Protein AF-A0A971Q967-F1 (afdb_monomer_lite)

Radius of gyration: 27.65 Å; chains: 1; bounding box: 67×64×79 Å

pLDDT: mean 73.22, std 21.78, range [31.09, 97.5]

Sequence (222 aa):
MRVLLVIVVILSVVNLLGLAVVAGRMARLGPPGPIGPEGLVDPMPPSAGGAEVDGQGRPGGRHGEWPGPEHWREVRRVVEKYFPELQESMQGPGAGRRMGPHLRRHWRAISELVEADRTDPELAGRLADSYRKERELDRLRWDYDHATGDDRQAVRQEMRKLLEEQFELRQWIRQRKLEELARQIDQFRRELAERAERREDLIARELDRRLEAPGQEQLPEW

Structure (mmCIF, N/CA/C/O backbone):
data_AF-A0A971Q967-F1
#
_entry.id   AF-A0A971Q967-F1
#
loop_
_atom_site.group_PDB
_atom_site.id
_atom_site.type_symbol
_atom_site.label_atom_id
_atom_site.label_alt_id
_atom_site.label_comp_id
_atom_site.label_asym_id
_atom_site.label_entity_id
_atom_site.label_seq_id
_atom_site.pdbx_PDB_ins_code
_atom_site.Cartn_x
_atom_site.Cartn_y
_atom_site.Cartn_z
_atom_site.occupancy
_atom_site.B_iso_or_equiv
_atom_site.auth_seq_id
_atom_site.auth_comp_id
_atom_site.auth_asym_id
_atom_site.auth_atom_id
_atom_site.pdbx_PDB_model_num
ATOM 1 N N . MET A 1 1 ? -41.388 32.185 10.886 1.00 53.88 1 MET A N 1
ATOM 2 C CA . MET A 1 1 ? -40.122 32.683 10.289 1.00 53.88 1 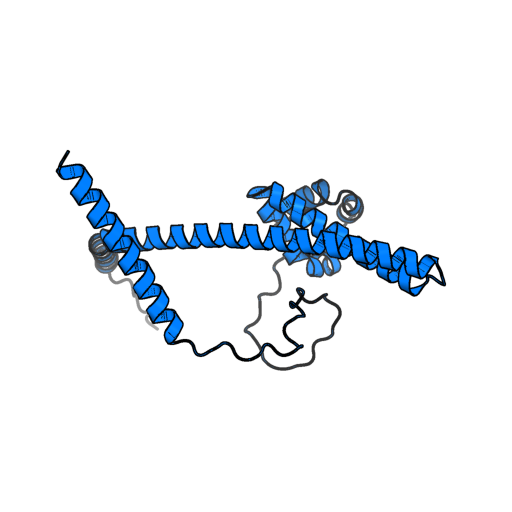MET A CA 1
ATOM 3 C C . MET A 1 1 ? -39.048 33.123 11.291 1.00 53.88 1 MET A C 1
ATOM 5 O O . MET A 1 1 ? -37.883 33.001 10.954 1.00 53.88 1 MET A O 1
ATOM 9 N N . ARG A 1 2 ? -39.367 33.582 12.514 1.00 55.12 2 ARG A N 1
ATOM 10 C CA . ARG A 1 2 ? -38.341 34.067 13.469 1.00 55.12 2 ARG A CA 1
ATOM 11 C C . ARG A 1 2 ? -37.431 32.979 14.073 1.00 55.12 2 ARG A C 1
ATOM 13 O O . ARG A 1 2 ? -36.294 33.272 14.403 1.00 55.12 2 ARG A O 1
ATOM 20 N N . VAL A 1 3 ? -37.890 31.727 14.155 1.00 57.00 3 VAL A N 1
ATOM 21 C CA . VAL A 1 3 ? -37.126 30.611 14.760 1.00 57.00 3 VAL A CA 1
ATOM 22 C C . VAL A 1 3 ? -35.985 30.115 13.858 1.00 57.00 3 VAL A C 1
ATOM 24 O O . VAL A 1 3 ? -34.896 29.826 14.339 1.00 57.00 3 VAL A O 1
ATOM 27 N N . LEU A 1 4 ? -36.195 30.095 12.538 1.00 57.44 4 LEU A N 1
ATOM 28 C CA . LEU A 1 4 ? -35.180 29.668 11.565 1.00 57.44 4 LEU A CA 1
ATOM 29 C C . LEU A 1 4 ? -33.972 30.615 11.524 1.00 57.44 4 LEU A C 1
ATOM 31 O O . LEU A 1 4 ? -32.842 30.170 11.359 1.00 57.44 4 LEU A O 1
ATOM 35 N N . LEU A 1 5 ? -34.202 31.911 11.744 1.00 61.12 5 LEU A N 1
ATOM 36 C CA . LEU A 1 5 ? -33.144 32.920 11.723 1.00 61.12 5 LEU A CA 1
ATOM 37 C C . LEU A 1 5 ? -32.220 32.808 12.948 1.00 61.12 5 LEU A C 1
ATOM 39 O O . LEU A 1 5 ? -31.016 33.004 12.830 1.00 61.12 5 LEU A O 1
ATOM 43 N N . VAL A 1 6 ? -32.759 32.400 14.102 1.00 64.50 6 VAL A N 1
ATOM 44 C CA . VAL A 1 6 ? -31.972 32.170 15.326 1.00 64.50 6 VAL A CA 1
ATOM 45 C C . VAL A 1 6 ? -31.061 30.946 15.181 1.00 64.50 6 VAL A C 1
ATOM 47 O O . VAL A 1 6 ? -29.900 31.002 15.576 1.00 64.50 6 VAL A O 1
ATOM 50 N N . ILE A 1 7 ? -31.534 29.870 14.545 1.00 60.91 7 ILE A N 1
ATOM 51 C CA . ILE A 1 7 ? -30.735 28.649 14.340 1.00 60.91 7 ILE A CA 1
ATOM 52 C C . ILE A 1 7 ? -29.557 28.905 13.387 1.00 60.91 7 ILE A C 1
ATOM 54 O O . ILE A 1 7 ? -28.439 28.473 13.661 1.00 60.91 7 ILE A O 1
ATOM 58 N N . VAL A 1 8 ? -29.772 29.665 12.307 1.00 67.12 8 VAL A N 1
ATOM 59 C CA . VAL A 1 8 ? -28.704 30.018 11.353 1.00 67.12 8 VAL A CA 1
ATOM 60 C C . VAL A 1 8 ? -27.637 30.907 12.003 1.00 67.12 8 VAL A C 1
ATOM 62 O O . VAL A 1 8 ? -26.443 30.709 11.766 1.00 67.12 8 VAL A O 1
ATOM 65 N N . VAL A 1 9 ? -28.036 31.840 12.873 1.00 67.75 9 VAL A N 1
ATOM 66 C CA . VAL A 1 9 ? -27.091 32.696 13.608 1.00 67.75 9 VAL A CA 1
ATOM 67 C C . VAL A 1 9 ? -26.270 31.876 14.610 1.00 67.75 9 VAL A C 1
ATOM 69 O O . VAL A 1 9 ? -25.052 32.029 14.655 1.00 67.75 9 VAL A O 1
ATOM 72 N N . ILE A 1 10 ? -26.891 30.950 15.349 1.00 61.28 10 ILE A N 1
ATOM 73 C CA . ILE A 1 10 ? -26.176 30.087 16.305 1.00 61.28 10 ILE A CA 1
ATOM 74 C C . ILE A 1 10 ? -25.166 29.185 15.580 1.00 61.28 10 ILE A C 1
ATOM 76 O O . ILE A 1 10 ? -24.008 29.115 15.990 1.00 61.28 10 ILE A O 1
ATOM 80 N N . LEU A 1 11 ? -25.556 28.556 14.466 1.00 53.75 11 LEU A N 1
ATOM 81 C CA . LEU A 1 11 ? -24.652 27.706 13.679 1.00 53.75 11 LEU A CA 1
ATOM 82 C C . LEU A 1 11 ? -23.470 28.492 13.088 1.00 53.75 11 LEU A C 1
ATOM 84 O O . LEU A 1 11 ? -22.351 27.984 13.049 1.00 53.75 11 LEU A O 1
ATOM 88 N N . SER A 1 12 ? -23.686 29.749 12.694 1.00 51.66 12 SER A N 1
ATOM 89 C CA . SER A 1 12 ? -22.623 30.614 12.163 1.00 51.66 12 SER A CA 1
ATOM 90 C C . SER A 1 12 ? -21.611 31.022 13.241 1.00 51.66 12 SER A C 1
ATOM 92 O O . SER A 1 12 ? -20.407 31.041 12.987 1.00 51.66 12 SER A O 1
ATOM 94 N N . VAL A 1 13 ? -22.074 31.289 14.468 1.00 58.06 13 VAL A N 1
ATOM 95 C CA . VAL A 1 13 ? -21.204 31.648 15.603 1.00 58.06 13 VAL A CA 1
ATOM 96 C C . VAL A 1 13 ? -20.374 30.451 16.076 1.00 58.06 13 VAL A C 1
ATOM 98 O O . VAL A 1 13 ? -19.189 30.608 16.371 1.00 58.06 13 VAL A O 1
ATOM 101 N N . VAL A 1 14 ? -20.945 29.241 16.079 1.00 56.56 14 VAL A N 1
ATOM 102 C CA . VAL A 1 14 ? -20.208 28.011 16.428 1.00 56.56 14 VAL A CA 1
ATOM 103 C C . VAL A 1 14 ? -19.103 27.715 15.407 1.00 56.56 14 VAL A C 1
ATOM 105 O O . VAL A 1 14 ? -17.995 27.340 15.793 1.00 56.56 14 VAL A O 1
ATOM 108 N N . ASN A 1 15 ? -19.354 27.957 14.117 1.00 48.28 15 ASN A N 1
ATOM 109 C CA . ASN A 1 15 ? -18.359 27.727 13.065 1.00 48.28 15 ASN A CA 1
ATOM 110 C C . ASN A 1 15 ? -17.192 28.740 13.130 1.00 48.28 15 ASN A C 1
ATOM 112 O O . ASN A 1 15 ? -16.030 28.380 12.940 1.00 48.28 15 ASN A O 1
ATOM 116 N N . LEU A 1 16 ? -17.479 29.997 13.494 1.00 53.12 16 LEU A N 1
ATOM 117 C CA . LEU A 1 16 ? -16.458 31.034 13.700 1.00 53.12 16 LEU A CA 1
ATOM 118 C C . LEU A 1 16 ? -15.593 30.786 14.948 1.00 53.12 16 LEU A C 1
ATOM 120 O O . LEU A 1 16 ? -14.382 31.009 14.908 1.00 53.12 16 LEU A O 1
ATOM 124 N N . LEU A 1 17 ? -16.175 30.271 16.035 1.00 51.41 17 LEU A N 1
ATOM 125 C CA . LEU A 1 17 ? -15.420 29.910 17.241 1.00 51.41 17 LEU A CA 1
ATOM 126 C C . LEU A 1 17 ? -14.517 28.683 17.021 1.00 51.41 17 LEU A C 1
ATOM 128 O O . LEU A 1 17 ? -13.404 28.648 17.547 1.00 51.41 17 LEU A O 1
ATOM 132 N N . GLY A 1 18 ? -14.936 27.720 16.192 1.00 44.94 18 GLY A N 1
ATOM 133 C CA . GLY A 1 18 ? -14.110 26.566 15.815 1.00 44.94 18 GLY A CA 1
ATOM 134 C C . GLY A 1 18 ? -12.832 26.953 15.057 1.00 44.94 18 GLY A C 1
ATOM 135 O O . GLY A 1 18 ? -11.751 26.448 15.362 1.00 44.94 18 GLY A O 1
ATOM 136 N N . LEU A 1 19 ? -12.926 27.912 14.130 1.00 50.03 19 LEU A N 1
ATOM 137 C CA . LEU A 1 19 ? -11.776 28.422 13.370 1.00 50.03 19 LEU A CA 1
ATOM 138 C C . LEU A 1 19 ? -10.783 29.209 14.243 1.00 50.03 19 LEU A C 1
ATOM 140 O O . LEU A 1 19 ? -9.570 29.077 14.065 1.00 50.03 19 LEU A O 1
ATOM 144 N N . ALA A 1 20 ? -11.268 29.966 15.231 1.00 49.97 20 ALA A N 1
ATOM 145 C CA . ALA A 1 20 ? -10.410 30.728 16.142 1.00 49.97 20 ALA A CA 1
ATOM 146 C C . ALA A 1 20 ? -9.561 29.826 17.064 1.00 49.97 20 ALA A C 1
ATOM 148 O O . ALA A 1 20 ? -8.397 30.131 17.334 1.00 49.97 20 ALA A O 1
ATOM 149 N N . VAL A 1 21 ? -10.099 28.680 17.498 1.00 52.16 21 VAL A N 1
ATOM 150 C CA . VAL A 1 21 ? -9.366 27.712 18.338 1.00 52.16 21 VAL A CA 1
ATOM 151 C C . VAL A 1 21 ? -8.271 26.986 17.544 1.00 52.16 21 VAL A C 1
ATOM 153 O O . VAL A 1 21 ? -7.189 26.730 18.078 1.00 52.16 21 VAL A O 1
ATOM 156 N N . VAL A 1 22 ? -8.500 26.706 16.257 1.00 51.66 22 VAL A N 1
ATOM 157 C CA . VAL A 1 22 ? -7.491 26.095 15.372 1.00 51.66 22 VAL A CA 1
ATOM 158 C C . VAL A 1 22 ? -6.372 27.090 15.034 1.00 51.66 22 VAL A C 1
ATOM 160 O O . VAL A 1 22 ? -5.195 26.733 15.110 1.00 51.66 22 VAL A O 1
ATOM 163 N N . ALA A 1 23 ? -6.707 28.357 14.768 1.00 52.25 23 ALA A N 1
ATOM 164 C CA . ALA A 1 23 ? -5.718 29.408 14.512 1.00 52.25 23 ALA A CA 1
ATOM 165 C C . ALA A 1 23 ? -4.840 29.714 15.744 1.00 52.25 23 ALA A C 1
ATOM 167 O O . ALA A 1 23 ? -3.623 29.861 15.621 1.00 52.25 23 ALA A O 1
ATOM 168 N N . GLY A 1 24 ? -5.418 29.718 16.952 1.00 45.06 24 GLY A N 1
ATOM 169 C CA . GLY A 1 24 ? -4.668 29.924 18.198 1.00 45.06 24 GLY A CA 1
ATOM 170 C C . GLY A 1 24 ? -3.685 28.794 18.536 1.00 45.06 24 GLY A C 1
ATOM 171 O O . GLY A 1 24 ? -2.673 29.031 19.197 1.00 45.06 24 GLY A O 1
ATOM 172 N N . ARG A 1 25 ? -3.942 27.566 18.060 1.00 49.16 25 ARG A N 1
ATOM 173 C CA . ARG A 1 25 ? -3.054 26.410 18.270 1.00 49.16 25 ARG A CA 1
ATOM 174 C C . ARG A 1 25 ? -1.892 26.373 17.270 1.00 49.16 25 ARG A C 1
ATOM 176 O O . ARG A 1 25 ? -0.809 25.929 17.639 1.00 49.16 25 ARG A O 1
ATOM 183 N N . MET A 1 26 ? -2.088 26.904 16.060 1.00 44.84 26 MET A N 1
ATOM 184 C CA . MET A 1 26 ? -1.037 27.053 15.042 1.00 44.84 26 MET A CA 1
ATOM 185 C C . MET A 1 26 ? -0.018 28.150 15.394 1.00 44.84 26 MET A C 1
ATOM 187 O O . MET A 1 26 ? 1.159 27.995 15.101 1.00 44.84 26 MET A O 1
ATOM 191 N N . ALA A 1 27 ? -0.422 29.211 16.102 1.00 50.84 27 ALA A N 1
ATOM 192 C CA . ALA A 1 27 ? 0.482 30.301 16.498 1.00 50.84 27 ALA A CA 1
ATOM 193 C C . ALA A 1 27 ? 1.512 29.928 17.593 1.00 50.84 27 ALA A C 1
ATOM 195 O O . ALA A 1 27 ? 2.407 30.716 17.887 1.00 50.84 27 ALA A O 1
ATOM 196 N N . ARG A 1 28 ? 1.398 28.741 18.214 1.00 51.16 28 ARG A N 1
ATOM 197 C CA . ARG A 1 28 ? 2.375 28.218 19.196 1.00 51.16 28 ARG A CA 1
ATOM 198 C C . ARG A 1 28 ? 3.419 27.282 18.591 1.00 51.16 28 ARG A C 1
ATOM 200 O O . ARG A 1 28 ? 4.338 26.870 19.294 1.00 51.16 28 ARG A O 1
ATOM 207 N N . LEU A 1 29 ? 3.282 26.944 17.315 1.00 47.94 29 LEU A N 1
ATOM 208 C CA . LEU A 1 29 ? 4.298 26.230 16.562 1.00 47.94 29 LEU A CA 1
ATOM 209 C C . LEU A 1 29 ? 5.066 27.305 15.797 1.00 47.94 29 LEU A C 1
ATOM 211 O O . LEU A 1 29 ? 4.500 27.980 14.942 1.00 47.94 29 LEU A O 1
ATOM 215 N N . GLY A 1 30 ? 6.322 27.543 16.182 1.00 47.25 30 GLY A N 1
ATOM 216 C CA . GLY A 1 30 ? 7.188 28.493 15.483 1.00 47.25 30 GLY A CA 1
ATOM 217 C C . GLY A 1 30 ? 7.251 28.201 13.976 1.00 47.25 30 GLY A C 1
ATOM 218 O O . GLY A 1 30 ? 6.882 27.102 13.550 1.00 47.25 30 GLY A O 1
ATOM 219 N N . PRO A 1 31 ? 7.698 29.168 13.155 1.00 50.41 31 PRO A N 1
ATOM 220 C CA . PRO A 1 31 ? 7.772 28.977 11.713 1.00 50.41 31 PRO A CA 1
ATOM 221 C C . PRO A 1 31 ? 8.562 27.698 11.397 1.00 50.41 31 PRO A C 1
ATOM 223 O O . PRO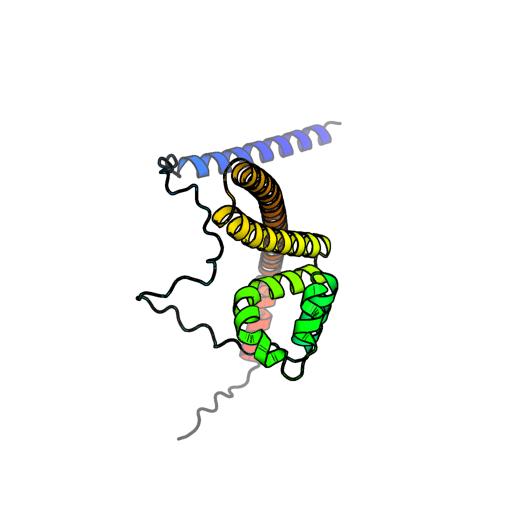 A 1 31 ? 9.599 27.464 12.029 1.00 50.41 31 PRO A O 1
ATOM 226 N N . PRO A 1 32 ? 8.087 26.856 10.460 1.00 50.75 32 PRO A N 1
ATOM 227 C CA . PRO A 1 32 ? 8.833 25.678 10.051 1.00 50.75 32 PRO A CA 1
ATOM 228 C C . PRO A 1 32 ? 10.208 26.135 9.563 1.00 50.75 32 PRO A C 1
ATOM 230 O O . PRO A 1 32 ? 10.314 27.021 8.712 1.00 50.75 32 PRO A O 1
ATOM 233 N N . GLY A 1 33 ? 11.258 25.572 10.163 1.00 40.97 33 GLY A N 1
ATOM 234 C CA . GLY A 1 33 ? 12.628 25.838 9.746 1.00 40.97 33 GLY A CA 1
ATOM 235 C C . GLY A 1 33 ? 12.815 25.515 8.259 1.00 40.97 33 GLY A C 1
ATOM 236 O O . GLY A 1 33 ? 12.057 24.713 7.705 1.00 40.97 33 GLY A O 1
ATOM 237 N N . PRO A 1 34 ? 13.802 26.136 7.594 1.00 41.56 34 PRO A N 1
ATOM 238 C CA . PRO A 1 34 ? 14.063 25.877 6.187 1.00 41.56 34 PRO A CA 1
ATOM 239 C C . PRO A 1 34 ? 14.308 24.379 5.974 1.00 41.56 34 PRO A C 1
ATOM 241 O O . PRO A 1 34 ? 15.195 23.787 6.590 1.00 41.56 34 PRO A O 1
ATOM 244 N N . ILE A 1 35 ? 13.495 23.772 5.110 1.00 43.12 35 ILE A N 1
ATOM 245 C CA . ILE A 1 35 ? 13.668 22.393 4.661 1.00 43.12 35 ILE A CA 1
ATOM 246 C C . ILE A 1 35 ? 14.968 22.371 3.855 1.00 43.12 35 ILE A C 1
ATOM 248 O O . ILE A 1 35 ? 15.037 22.932 2.761 1.00 43.12 35 ILE A O 1
ATOM 252 N N . GLY A 1 36 ? 16.022 21.791 4.429 1.00 36.69 36 GLY A N 1
ATOM 253 C CA . GLY A 1 36 ? 17.283 21.582 3.726 1.00 36.69 36 GLY A CA 1
ATOM 254 C C . GLY A 1 36 ? 17.094 20.678 2.497 1.00 36.69 36 GLY A C 1
ATOM 255 O O . GLY A 1 36 ? 16.114 19.931 2.423 1.00 36.69 36 GLY A O 1
ATOM 256 N N . PRO A 1 37 ? 18.036 20.690 1.538 1.00 40.00 37 PRO A N 1
ATOM 257 C CA . PRO A 1 37 ? 17.958 19.891 0.307 1.00 40.00 37 PRO A CA 1
ATOM 258 C C . PRO A 1 37 ? 17.925 18.365 0.538 1.00 40.00 37 PRO A C 1
ATOM 260 O O . PRO A 1 37 ? 17.728 17.604 -0.404 1.00 40.00 37 PRO A O 1
ATOM 263 N N . GLU A 1 38 ? 18.066 17.911 1.783 1.00 40.72 38 GLU A N 1
ATOM 264 C CA . GLU A 1 38 ? 18.001 16.507 2.200 1.00 40.72 38 GLU A CA 1
ATOM 265 C C . GLU A 1 38 ? 16.561 15.997 2.436 1.00 40.72 38 GLU A C 1
ATOM 267 O O . GLU A 1 38 ? 16.355 14.801 2.615 1.00 40.72 38 GLU A O 1
ATOM 272 N N . GLY A 1 39 ? 15.543 16.869 2.395 1.00 31.09 39 GLY A N 1
ATOM 273 C CA . GLY A 1 39 ? 14.135 16.516 2.655 1.00 31.09 39 GLY A CA 1
ATOM 274 C C . GLY A 1 39 ? 13.317 16.025 1.450 1.00 31.09 39 GLY A C 1
ATOM 275 O O . GLY A 1 39 ? 12.121 15.786 1.597 1.00 31.09 39 GLY A O 1
ATOM 276 N N . LEU A 1 40 ? 13.920 15.903 0.261 1.00 37.75 40 LEU A N 1
ATOM 277 C CA . LEU A 1 40 ? 13.226 15.541 -0.990 1.00 37.75 40 LEU A CA 1
ATOM 278 C C . LEU A 1 40 ? 13.455 14.094 -1.448 1.00 37.75 40 LEU A C 1
ATOM 280 O O . LEU A 1 40 ? 13.019 13.714 -2.534 1.00 37.75 40 LEU A O 1
ATOM 284 N N . VAL A 1 41 ? 14.119 13.279 -0.629 1.00 37.34 41 VAL A N 1
ATOM 285 C CA . VAL A 1 41 ? 14.204 11.833 -0.840 1.00 37.34 41 VAL A CA 1
ATOM 286 C C . VAL A 1 41 ? 13.312 11.176 0.198 1.00 37.34 41 VAL A C 1
ATOM 288 O O . VAL A 1 41 ? 13.718 10.912 1.326 1.00 37.34 41 VAL A O 1
ATOM 291 N N . ASP A 1 42 ? 12.061 10.954 -0.193 1.00 44.69 42 ASP A N 1
ATOM 292 C CA . ASP A 1 42 ? 11.147 10.072 0.523 1.00 44.69 42 ASP A CA 1
ATOM 293 C C . ASP A 1 42 ? 11.890 8.742 0.753 1.00 44.69 42 ASP A C 1
ATOM 295 O O . ASP A 1 42 ? 12.363 8.157 -0.233 1.00 44.69 42 ASP A O 1
ATOM 299 N N . PRO A 1 43 ? 12.060 8.250 1.995 1.00 37.88 43 PRO A N 1
ATOM 300 C CA . PRO A 1 43 ? 12.665 6.948 2.193 1.00 37.88 43 PRO A CA 1
ATOM 301 C C . PRO A 1 43 ? 11.755 5.925 1.515 1.00 37.88 43 PRO A C 1
ATOM 303 O O . PRO A 1 43 ? 10.671 5.597 2.006 1.00 37.88 43 PRO A O 1
ATOM 306 N N . MET A 1 44 ? 12.189 5.418 0.358 1.00 43.47 44 MET A N 1
ATOM 307 C CA . MET A 1 44 ? 11.680 4.150 -0.141 1.00 43.47 44 MET A CA 1
ATOM 308 C C . MET A 1 44 ? 11.766 3.142 1.013 1.00 43.47 44 MET A C 1
ATOM 310 O O . MET A 1 44 ? 12.731 3.192 1.787 1.00 43.47 44 MET A O 1
ATOM 314 N N . PRO A 1 45 ? 10.810 2.205 1.156 1.00 41.00 45 PRO A N 1
ATOM 315 C CA . PRO A 1 45 ? 11.113 1.010 1.930 1.00 41.00 45 PRO A CA 1
ATOM 316 C C . PRO A 1 45 ? 12.446 0.468 1.387 1.00 41.00 45 PRO A C 1
ATOM 318 O O . PRO A 1 45 ? 12.592 0.384 0.165 1.00 41.00 45 PRO A O 1
ATOM 321 N N . PRO A 1 46 ? 13.451 0.214 2.243 1.00 37.72 46 PRO A N 1
ATOM 322 C CA . PRO A 1 46 ? 14.794 -0.085 1.775 1.00 37.72 46 PRO A CA 1
ATOM 323 C C . PRO A 1 46 ? 14.733 -1.246 0.785 1.00 37.72 46 PRO A C 1
ATOM 325 O O . PRO A 1 46 ? 14.242 -2.329 1.113 1.00 37.72 46 PRO A O 1
ATOM 328 N N . SER A 1 47 ? 15.223 -1.008 -0.433 1.00 42.94 47 SER A N 1
ATOM 329 C CA . SER A 1 47 ? 15.532 -2.095 -1.352 1.00 42.94 47 SER A CA 1
ATOM 330 C C . SER A 1 47 ? 16.561 -2.967 -0.638 1.00 42.94 47 SER A C 1
ATOM 332 O O . SER A 1 47 ? 17.602 -2.475 -0.202 1.00 42.94 47 SER A O 1
ATOM 334 N N . ALA A 1 48 ? 16.213 -4.231 -0.393 1.00 43.22 48 ALA A N 1
ATOM 335 C CA . ALA A 1 48 ? 16.956 -5.146 0.472 1.00 43.22 48 ALA A CA 1
ATOM 336 C C . ALA A 1 48 ? 18.270 -5.619 -0.178 1.00 43.22 48 ALA A C 1
ATOM 338 O O . ALA A 1 48 ? 18.435 -6.791 -0.536 1.00 43.22 48 ALA A O 1
ATOM 339 N N . GLY A 1 49 ? 19.192 -4.677 -0.329 1.00 39.97 49 GLY A N 1
ATOM 340 C CA . GLY A 1 49 ? 20.523 -4.812 -0.897 1.00 39.97 49 GLY A CA 1
ATOM 341 C C . GLY A 1 49 ? 21.450 -3.756 -0.301 1.00 39.97 49 GLY A C 1
ATOM 342 O O . GLY A 1 49 ? 22.044 -2.973 -1.027 1.00 39.97 49 GLY A O 1
ATOM 343 N N . GLY A 1 50 ? 21.537 -3.710 1.026 1.00 31.27 50 GLY A N 1
ATOM 344 C CA . GLY A 1 50 ? 22.514 -2.910 1.756 1.00 31.27 50 GLY A CA 1
ATOM 345 C C . GLY A 1 50 ? 22.809 -3.612 3.070 1.00 31.27 50 GLY A C 1
ATOM 346 O O . GLY A 1 50 ? 21.902 -3.807 3.873 1.00 31.27 50 GLY A O 1
ATOM 347 N N . ALA A 1 51 ? 24.042 -4.083 3.225 1.00 38.72 51 ALA A N 1
ATOM 348 C CA . ALA A 1 51 ? 24.510 -4.772 4.415 1.00 38.72 51 ALA A CA 1
ATOM 349 C C . ALA A 1 51 ? 24.362 -3.880 5.660 1.00 38.72 51 ALA A C 1
ATOM 351 O O . ALA A 1 51 ? 24.672 -2.689 5.617 1.00 38.72 51 ALA A O 1
ATOM 352 N N . GLU A 1 52 ? 23.881 -4.478 6.749 1.00 38.56 52 GLU A N 1
ATOM 353 C CA . GLU A 1 52 ? 23.865 -3.887 8.085 1.00 38.56 52 GLU A CA 1
ATOM 354 C C . GLU A 1 52 ? 25.289 -3.533 8.529 1.00 38.56 52 GLU A C 1
ATOM 356 O O . GLU A 1 52 ? 26.195 -4.361 8.434 1.00 38.56 52 GLU A O 1
ATOM 361 N N . VAL A 1 53 ? 25.462 -2.326 9.070 1.00 40.22 53 VAL A N 1
ATOM 362 C CA . VAL A 1 53 ? 26.521 -2.030 10.036 1.00 40.22 53 VAL A CA 1
ATOM 363 C C . VAL A 1 53 ? 25.863 -1.354 11.238 1.00 40.22 53 VAL A C 1
ATOM 365 O O . VAL A 1 53 ? 25.450 -0.201 11.180 1.00 40.22 53 VAL A O 1
ATOM 368 N N . ASP A 1 54 ? 25.714 -2.179 12.270 1.00 38.66 54 ASP A N 1
ATOM 369 C CA . ASP A 1 54 ? 25.773 -1.944 13.711 1.00 38.66 54 ASP A CA 1
ATOM 370 C C . ASP A 1 54 ? 25.001 -0.792 14.375 1.00 38.66 54 ASP A C 1
ATOM 372 O O . ASP A 1 54 ? 25.242 0.394 14.171 1.00 38.66 54 ASP A O 1
ATOM 376 N N . GLY A 1 55 ? 24.221 -1.194 15.388 1.00 36.69 55 GLY A N 1
ATOM 377 C CA . GLY A 1 55 ? 24.261 -0.493 16.671 1.00 36.69 55 GLY A CA 1
ATOM 378 C C . GLY A 1 55 ? 22.984 0.209 17.116 1.00 36.69 55 GLY A C 1
ATOM 379 O O . GLY A 1 55 ? 22.994 1.421 17.282 1.00 36.69 55 GLY A O 1
ATOM 380 N N . GLN A 1 56 ? 21.919 -0.551 17.399 1.00 35.53 56 GLN A N 1
ATOM 381 C CA . GLN A 1 56 ? 21.101 -0.438 18.626 1.00 35.53 56 GLN A CA 1
ATOM 382 C C . GLN A 1 56 ? 19.886 -1.367 18.522 1.00 35.53 56 GLN A C 1
ATOM 384 O O . GLN A 1 56 ? 18.967 -1.155 17.732 1.00 35.53 56 GLN A O 1
ATOM 389 N N . GLY A 1 57 ? 19.906 -2.430 19.329 1.00 32.78 57 GLY A N 1
ATOM 390 C CA . GLY A 1 57 ? 18.883 -3.467 19.350 1.00 32.78 57 GLY A CA 1
ATOM 391 C C . GLY A 1 57 ? 17.502 -2.917 19.698 1.00 32.78 57 GLY A C 1
ATOM 392 O O . GLY A 1 57 ? 17.225 -2.574 20.845 1.00 32.78 57 GLY A O 1
ATOM 393 N N . ARG A 1 58 ? 16.605 -2.911 18.708 1.00 32.38 58 ARG A N 1
ATOM 394 C CA . ARG A 1 58 ? 15.169 -3.038 18.970 1.00 32.38 58 ARG A CA 1
ATOM 395 C C . ARG A 1 58 ? 14.884 -4.493 19.365 1.00 32.38 58 ARG A C 1
ATOM 397 O O . ARG A 1 58 ? 15.474 -5.393 18.765 1.00 32.38 58 ARG A O 1
ATOM 404 N N . PRO A 1 59 ? 14.012 -4.740 20.360 1.00 37.00 59 PRO A N 1
ATOM 405 C CA . PRO A 1 59 ? 13.714 -6.085 20.839 1.00 37.00 59 PRO A CA 1
ATOM 406 C C . PRO A 1 59 ? 13.230 -6.941 19.668 1.00 37.00 59 PRO A C 1
ATOM 408 O O . PRO A 1 59 ? 12.359 -6.522 18.903 1.00 37.00 59 PRO A O 1
ATOM 411 N N . GLY A 1 60 ? 13.875 -8.100 19.518 1.00 34.00 60 GLY A N 1
ATOM 412 C CA . GLY A 1 60 ? 13.804 -8.966 18.351 1.00 34.00 60 GLY A CA 1
ATOM 413 C C . GLY A 1 60 ? 12.382 -9.179 17.854 1.00 34.00 60 GLY A C 1
ATOM 414 O O . GLY A 1 60 ? 11.546 -9.780 18.531 1.00 34.00 60 GLY A O 1
ATOM 415 N N . GLY A 1 61 ? 12.135 -8.712 16.629 1.00 33.66 61 GLY A N 1
ATOM 416 C CA . GLY A 1 61 ? 11.020 -9.198 15.837 1.00 33.66 61 GLY A CA 1
ATOM 417 C C . GLY A 1 61 ? 11.134 -10.714 15.782 1.00 33.66 61 GLY A C 1
ATOM 418 O O . GLY A 1 61 ? 12.171 -11.238 15.373 1.00 33.66 61 GLY A O 1
ATOM 419 N N . ARG A 1 62 ? 10.094 -11.404 16.264 1.00 37.25 62 ARG A N 1
ATOM 420 C CA . ARG A 1 62 ? 9.953 -12.855 16.134 1.00 37.25 62 ARG A CA 1
ATOM 421 C C . ARG A 1 62 ? 10.430 -13.260 14.744 1.00 37.25 62 ARG A C 1
ATOM 423 O O . ARG A 1 62 ? 9.945 -12.715 13.751 1.00 37.25 62 ARG A O 1
ATOM 430 N N . HIS A 1 63 ? 11.377 -14.195 14.689 1.00 38.31 63 HIS A N 1
ATOM 431 C CA . HIS A 1 63 ? 11.691 -14.922 13.467 1.00 38.31 63 HIS A CA 1
ATOM 432 C C . HIS A 1 63 ? 10.371 -15.295 12.800 1.00 38.31 63 HIS A C 1
ATOM 434 O O . HIS A 1 63 ? 9.540 -15.936 13.439 1.00 38.31 63 HIS A O 1
ATOM 440 N N . GLY A 1 64 ? 10.159 -14.799 11.577 1.00 45.28 64 GLY A N 1
ATOM 441 C CA . GLY A 1 64 ? 8.891 -14.911 10.871 1.00 45.28 64 GLY A CA 1
ATOM 442 C C . GLY A 1 64 ? 8.423 -16.356 10.854 1.00 45.28 64 GLY A C 1
ATOM 443 O O . GLY A 1 64 ? 8.973 -17.177 10.116 1.00 45.28 64 GLY A O 1
ATOM 444 N N . GLU A 1 65 ? 7.429 -16.661 11.691 1.00 50.56 65 GLU A N 1
ATOM 445 C CA . GLU A 1 65 ? 6.663 -17.885 11.555 1.00 50.56 65 GLU A CA 1
ATOM 446 C C . GLU A 1 65 ? 6.153 -17.897 10.125 1.00 50.56 65 GLU A C 1
ATOM 448 O O . GLU A 1 65 ? 5.535 -16.939 9.649 1.00 50.56 65 GLU A O 1
ATOM 453 N N . TRP A 1 66 ? 6.509 -18.960 9.410 1.00 56.03 66 TRP A N 1
ATOM 454 C CA . TRP A 1 66 ? 5.993 -19.153 8.074 1.00 56.03 66 TRP A CA 1
ATOM 455 C C . TRP A 1 66 ? 4.466 -19.101 8.143 1.00 56.03 66 TRP A C 1
ATOM 457 O O . TRP A 1 66 ? 3.885 -19.697 9.054 1.00 56.03 66 TRP A O 1
ATOM 467 N N . PRO A 1 67 ? 3.816 -18.391 7.207 1.00 65.75 67 PRO A N 1
ATOM 468 C CA . PRO A 1 67 ? 2.365 -18.325 7.155 1.00 65.75 67 PRO A CA 1
ATOM 469 C C . PRO A 1 67 ? 1.771 -19.732 7.225 1.00 65.75 67 PRO A C 1
ATOM 471 O O . PRO A 1 67 ? 2.233 -20.647 6.537 1.00 65.75 67 PRO A O 1
ATOM 474 N N . GLY A 1 68 ? 0.731 -19.897 8.043 1.00 70.12 68 GLY A N 1
ATOM 475 C CA . GLY A 1 68 ? -0.006 -21.152 8.107 1.00 70.12 68 GLY A CA 1
ATOM 476 C C . GLY A 1 68 ? -0.545 -21.570 6.725 1.00 70.12 68 GLY A C 1
ATOM 477 O O . GLY A 1 68 ? -0.667 -20.736 5.820 1.00 70.12 68 GLY A O 1
ATOM 478 N N . PRO A 1 69 ? -0.921 -22.849 6.541 1.00 73.81 69 PRO A N 1
ATOM 479 C CA . PRO A 1 69 ? -1.333 -23.392 5.241 1.00 73.81 69 PRO A CA 1
ATOM 480 C C . PRO A 1 69 ? -2.479 -22.624 4.566 1.00 73.81 69 PRO A C 1
ATOM 482 O O . PRO A 1 69 ? -2.582 -22.595 3.342 1.00 73.81 69 PRO A O 1
ATOM 485 N N . GLU A 1 70 ? -3.356 -22.000 5.352 1.00 76.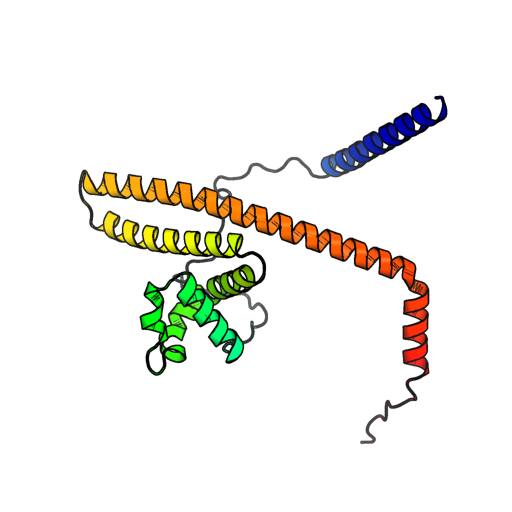38 70 GLU A N 1
ATOM 486 C CA . GLU A 1 70 ? -4.478 -21.199 4.853 1.00 76.38 70 GLU A CA 1
ATOM 487 C C . GLU A 1 70 ? -4.021 -19.874 4.247 1.00 76.38 70 GLU A C 1
ATOM 489 O O . GLU A 1 70 ? -4.383 -19.551 3.119 1.00 76.38 70 GLU A O 1
ATOM 494 N N . HIS A 1 71 ? -3.144 -19.156 4.947 1.00 77.25 71 HIS A N 1
ATOM 495 C CA . HIS A 1 71 ? -2.575 -17.909 4.449 1.00 77.25 71 HIS A CA 1
ATOM 496 C C . HIS A 1 71 ? -1.724 -18.160 3.196 1.00 77.25 71 HIS A C 1
ATOM 498 O O . HIS A 1 71 ? -1.739 -17.370 2.258 1.00 77.25 71 HIS A O 1
ATOM 504 N N . TRP A 1 72 ? -1.047 -19.311 3.118 1.00 79.06 72 TRP A N 1
ATOM 505 C CA . TRP A 1 72 ? -0.300 -19.697 1.922 1.00 79.06 72 TRP A CA 1
ATOM 506 C C . TRP A 1 72 ? -1.187 -19.978 0.698 1.00 79.06 72 TRP A C 1
ATOM 508 O O . TRP A 1 72 ? -0.824 -19.615 -0.423 1.00 79.06 72 TRP A O 1
ATOM 518 N N . ARG A 1 73 ? -2.371 -20.579 0.893 1.00 82.62 73 ARG A N 1
ATOM 519 C CA . ARG A 1 73 ? -3.367 -20.733 -0.185 1.00 82.62 73 ARG A CA 1
ATOM 520 C C . ARG A 1 73 ? -3.803 -19.378 -0.725 1.00 82.62 73 ARG A C 1
ATOM 522 O O . ARG A 1 73 ? -3.969 -19.215 -1.931 1.00 82.62 73 ARG A O 1
ATOM 529 N N . GLU A 1 74 ? -3.957 -18.407 0.160 1.00 84.69 74 GLU A N 1
ATOM 530 C CA . GLU A 1 74 ? -4.405 -17.083 -0.230 1.00 84.69 74 GLU A CA 1
ATOM 531 C C . GLU A 1 74 ? -3.331 -16.257 -0.930 1.00 84.69 74 GLU A C 1
ATOM 533 O O . GLU A 1 74 ? -3.617 -15.636 -1.952 1.00 84.69 74 GLU A O 1
ATOM 538 N N . VAL A 1 75 ? -2.086 -16.330 -0.458 1.00 84.38 75 VAL A N 1
ATOM 539 C CA . VAL A 1 75 ? -0.942 -15.778 -1.188 1.00 84.38 75 VAL A CA 1
ATOM 540 C C . VAL A 1 75 ? -0.891 -16.350 -2.599 1.00 84.38 75 VAL A C 1
ATOM 542 O O . VAL A 1 75 ? -0.776 -15.587 -3.553 1.00 84.38 75 VAL A O 1
ATOM 545 N N . ARG A 1 76 ? -1.050 -17.670 -2.762 1.00 84.06 76 ARG A N 1
ATOM 546 C CA . ARG A 1 76 ? -1.074 -18.290 -4.093 1.00 84.06 76 ARG A CA 1
ATOM 547 C C . ARG A 1 76 ? -2.200 -17.727 -4.960 1.00 84.06 76 ARG A C 1
ATOM 549 O O . ARG A 1 76 ? -1.924 -17.330 -6.083 1.00 84.06 76 ARG A O 1
ATOM 556 N N . ARG A 1 77 ? -3.426 -17.632 -4.433 1.00 89.25 77 ARG A N 1
ATOM 557 C CA . ARG A 1 77 ? -4.587 -17.058 -5.140 1.00 89.25 77 ARG A CA 1
ATOM 558 C C . ARG A 1 77 ? -4.306 -15.638 -5.640 1.00 89.25 77 ARG A C 1
ATOM 560 O O . ARG A 1 77 ? -4.621 -15.306 -6.777 1.00 89.25 77 ARG A O 1
ATOM 567 N N . VAL A 1 78 ? -3.723 -14.798 -4.789 1.00 89.06 78 VAL A N 1
ATOM 568 C CA . VAL A 1 78 ? -3.432 -13.392 -5.105 1.00 89.06 78 VAL A CA 1
ATOM 569 C C . VAL A 1 78 ? -2.290 -13.285 -6.113 1.00 89.06 78 VAL A C 1
ATOM 571 O O . VAL A 1 78 ? -2.394 -12.525 -7.072 1.00 89.06 78 VAL A O 1
ATOM 574 N N . VAL A 1 79 ? -1.232 -14.081 -5.960 1.00 85.50 79 VAL A N 1
ATOM 575 C CA . VAL A 1 79 ? -0.133 -14.106 -6.932 1.00 85.50 79 VAL A CA 1
ATOM 576 C C . VAL A 1 79 ? -0.612 -14.642 -8.284 1.00 85.50 79 VAL A C 1
ATOM 578 O O . VAL A 1 79 ? -0.291 -14.044 -9.297 1.00 85.50 79 VAL A O 1
ATOM 581 N N . GLU A 1 80 ? -1.447 -15.682 -8.328 1.00 86.94 80 GLU A N 1
ATOM 582 C CA . GLU A 1 80 ? -2.058 -16.170 -9.578 1.00 86.94 80 GLU A CA 1
ATOM 583 C C . GLU A 1 80 ? -2.920 -15.103 -10.262 1.00 86.94 80 GLU A C 1
ATOM 585 O O . GLU A 1 80 ? -2.912 -14.989 -11.485 1.00 86.94 80 GLU A O 1
ATOM 590 N N . LYS A 1 81 ? -3.638 -14.297 -9.476 1.00 91.56 81 LYS A N 1
ATOM 591 C CA . LYS A 1 81 ? -4.498 -13.229 -9.990 1.00 91.56 81 LYS A CA 1
ATOM 592 C C . LYS A 1 81 ? -3.709 -12.050 -10.566 1.00 91.56 81 LYS A C 1
ATOM 594 O O . LYS A 1 81 ? -4.082 -11.536 -11.616 1.00 91.56 81 LYS A O 1
ATOM 599 N N . TYR A 1 82 ? -2.671 -11.587 -9.870 1.00 88.75 82 TYR A N 1
ATOM 600 C CA . TYR A 1 82 ? -1.992 -10.325 -10.199 1.00 88.75 82 TYR A CA 1
ATOM 601 C C . TYR A 1 82 ? -0.621 -10.491 -10.863 1.00 88.75 82 TYR A C 1
ATOM 603 O O . TYR A 1 82 ? -0.146 -9.547 -11.495 1.00 88.75 82 TYR A O 1
ATOM 611 N N . PHE A 1 83 ? -0.003 -11.664 -10.725 1.00 86.19 83 PHE A N 1
ATOM 612 C CA . PHE A 1 83 ? 1.319 -12.003 -11.256 1.00 86.19 83 PHE A CA 1
ATOM 613 C C . PHE A 1 83 ? 1.329 -13.443 -11.804 1.00 86.19 83 PHE A C 1
ATOM 615 O O . PHE A 1 83 ? 2.051 -14.305 -11.282 1.00 86.19 83 PHE A O 1
ATOM 622 N N . PRO A 1 84 ? 0.513 -13.752 -12.829 1.00 84.50 84 PRO A N 1
ATOM 623 C CA . PRO A 1 84 ? 0.427 -15.101 -13.386 1.00 84.50 84 PRO A CA 1
ATOM 624 C C . PRO A 1 84 ? 1.785 -15.619 -13.886 1.00 84.50 84 PRO A C 1
ATOM 626 O O . PRO A 1 84 ? 2.050 -16.814 -13.819 1.00 84.50 84 PRO A O 1
ATOM 629 N N . GLU A 1 85 ? 2.701 -14.736 -14.291 1.00 79.81 85 GLU A N 1
ATOM 630 C CA . GLU A 1 85 ? 4.069 -15.095 -14.676 1.00 79.81 85 GLU A CA 1
ATOM 631 C C . GLU A 1 85 ? 4.893 -15.701 -13.527 1.00 79.81 85 GLU A C 1
ATOM 633 O O . GLU A 1 85 ? 5.872 -16.408 -13.757 1.00 79.81 85 GLU A O 1
ATOM 638 N N . LEU A 1 86 ? 4.501 -15.454 -12.273 1.00 75.88 86 LEU A N 1
ATOM 639 C CA . LEU A 1 86 ? 5.126 -16.049 -11.092 1.00 75.88 86 LEU A CA 1
ATOM 640 C C . LEU A 1 86 ? 4.496 -17.398 -10.717 1.00 75.88 86 LEU A C 1
ATOM 642 O O . LEU A 1 86 ? 5.007 -18.075 -9.820 1.00 75.88 86 LEU A O 1
ATOM 646 N N . GLN A 1 87 ? 3.428 -17.831 -11.395 1.00 73.25 87 GLN A N 1
ATOM 647 C CA . GLN A 1 87 ? 2.713 -19.065 -11.077 1.00 73.25 87 GLN A CA 1
ATOM 648 C C . GLN A 1 87 ? 3.599 -20.307 -11.226 1.00 73.25 87 GLN A C 1
ATOM 650 O O . GLN A 1 87 ? 3.636 -21.144 -10.322 1.00 73.25 87 GLN A O 1
ATOM 655 N N . GLU A 1 88 ? 4.376 -20.407 -12.306 1.00 66.00 88 GLU A N 1
ATOM 656 C CA . GLU A 1 88 ? 5.283 -21.543 -12.528 1.00 66.00 88 GLU A CA 1
ATOM 657 C C . GLU A 1 88 ? 6.337 -21.655 -11.415 1.00 66.00 88 GLU A C 1
ATOM 659 O O . GLU A 1 88 ? 6.649 -22.750 -10.940 1.00 66.00 88 GLU A O 1
ATOM 664 N N . SER A 1 89 ? 6.806 -20.513 -10.896 1.00 63.72 89 SER A N 1
ATOM 665 C CA . SER A 1 89 ? 7.745 -20.466 -9.768 1.00 63.72 89 SER A CA 1
ATOM 666 C C . SER A 1 89 ? 7.134 -20.963 -8.443 1.00 63.72 89 SER A C 1
ATOM 668 O O . SER A 1 89 ? 7.861 -21.416 -7.554 1.00 63.72 89 SER A O 1
ATOM 670 N N . MET A 1 90 ? 5.798 -20.956 -8.330 1.00 63.91 90 MET A N 1
ATOM 671 C CA . MET A 1 90 ? 5.037 -21.386 -7.149 1.00 63.91 90 MET A CA 1
ATOM 672 C C . MET A 1 90 ? 4.590 -22.857 -7.165 1.00 63.91 90 MET A C 1
ATOM 674 O O . MET A 1 90 ? 4.174 -23.368 -6.118 1.00 63.91 90 MET A O 1
ATOM 678 N N . GLN A 1 91 ? 4.641 -23.544 -8.311 1.00 62.69 91 GLN A N 1
ATOM 679 C CA . GLN A 1 91 ? 4.072 -24.893 -8.477 1.00 62.69 91 GLN A CA 1
ATOM 680 C C . GLN A 1 91 ? 5.085 -26.045 -8.311 1.00 62.69 91 GLN A C 1
ATOM 682 O O . GLN A 1 91 ? 4.686 -27.201 -8.179 1.00 62.69 91 GLN A O 1
ATOM 687 N N . GLY A 1 92 ? 6.392 -25.766 -8.253 1.00 57.47 92 GLY A N 1
ATOM 688 C CA . GLY A 1 92 ? 7.424 -26.806 -8.136 1.00 57.47 92 GLY A CA 1
ATOM 689 C C . GLY A 1 92 ? 7.477 -27.522 -6.766 1.00 57.47 92 GLY A C 1
ATOM 690 O O . GLY A 1 92 ? 7.171 -26.918 -5.733 1.00 57.47 92 GLY A O 1
ATOM 691 N N . PRO A 1 93 ? 7.958 -28.784 -6.689 1.00 50.03 93 PRO A N 1
ATOM 692 C CA . PRO A 1 93 ? 8.194 -29.478 -5.417 1.00 50.03 93 PRO A CA 1
ATOM 693 C C . PRO A 1 93 ? 9.123 -28.655 -4.512 1.00 50.03 93 PRO A C 1
ATOM 695 O O . PRO A 1 93 ? 10.247 -28.341 -4.891 1.00 50.03 93 PRO A O 1
ATOM 698 N N . GLY A 1 94 ? 8.670 -28.225 -3.335 1.00 56.31 94 GLY A N 1
ATOM 699 C CA . GLY A 1 94 ? 9.455 -27.326 -2.479 1.00 56.31 94 GLY A CA 1
ATOM 700 C C . GLY A 1 94 ? 9.443 -25.848 -2.897 1.00 56.31 94 GLY A C 1
ATOM 701 O O . GLY A 1 94 ? 10.316 -25.104 -2.454 1.00 56.31 94 GLY A O 1
ATOM 702 N N . ALA A 1 95 ? 8.465 -25.397 -3.692 1.00 56.16 95 ALA A N 1
ATOM 703 C CA . ALA A 1 95 ? 8.228 -23.979 -3.986 1.00 56.16 95 ALA A CA 1
ATOM 704 C C . ALA A 1 95 ? 8.152 -23.128 -2.708 1.00 56.16 95 ALA A C 1
ATOM 706 O O . ALA A 1 95 ? 8.818 -22.104 -2.620 1.00 56.16 95 ALA A O 1
ATOM 707 N N . GLY A 1 96 ? 7.500 -23.620 -1.647 1.00 56.62 96 GLY A N 1
ATOM 708 C CA . GLY A 1 96 ? 7.522 -22.954 -0.338 1.00 56.62 96 GLY A CA 1
ATOM 709 C C . GLY A 1 96 ? 8.935 -22.761 0.241 1.00 56.62 96 GLY A C 1
ATOM 710 O O . GLY A 1 96 ? 9.195 -21.760 0.887 1.00 56.62 96 GLY A O 1
ATOM 711 N N . ARG A 1 97 ? 9.898 -23.656 -0.031 1.00 55.56 97 ARG A N 1
ATOM 712 C CA . ARG A 1 97 ? 11.293 -23.510 0.438 1.00 55.56 97 ARG A CA 1
ATOM 713 C C . ARG A 1 97 ? 12.163 -22.673 -0.506 1.00 55.56 97 ARG A C 1
ATOM 715 O O . ARG A 1 97 ? 12.932 -21.843 -0.032 1.00 55.56 97 ARG A O 1
ATOM 722 N N . ARG A 1 98 ? 12.046 -22.874 -1.826 1.00 54.34 98 ARG A N 1
ATOM 723 C CA . ARG A 1 98 ? 12.864 -22.199 -2.860 1.00 54.34 98 ARG A CA 1
ATOM 724 C C . ARG A 1 98 ? 12.532 -20.725 -3.017 1.00 54.34 98 ARG A C 1
ATOM 726 O O . ARG A 1 98 ? 13.409 -19.900 -3.235 1.00 54.34 98 ARG A O 1
ATOM 733 N N . MET A 1 99 ? 11.265 -20.402 -2.846 1.00 55.38 99 MET A N 1
ATOM 734 C CA . MET A 1 99 ? 10.763 -19.048 -2.967 1.00 55.38 99 MET A CA 1
ATOM 735 C C . MET A 1 99 ? 11.054 -18.238 -1.686 1.00 55.38 99 MET A C 1
ATOM 737 O O . MET A 1 99 ? 10.961 -17.018 -1.698 1.00 55.38 99 MET A O 1
ATOM 741 N N . GLY A 1 100 ? 11.505 -18.895 -0.605 1.00 58.25 100 GLY A N 1
ATOM 742 C CA . GLY A 1 100 ? 11.774 -18.315 0.711 1.00 58.25 100 GLY A CA 1
ATOM 743 C C . GLY A 1 100 ? 12.610 -17.029 0.716 1.00 58.25 100 GLY A C 1
ATOM 744 O O . GLY A 1 100 ? 12.187 -16.080 1.360 1.00 58.25 100 GLY A O 1
ATOM 745 N N . PRO A 1 101 ? 13.764 -16.920 0.033 1.00 60.62 101 PRO A N 1
ATOM 746 C CA . PRO A 1 101 ? 14.551 -15.682 0.051 1.00 60.62 101 PRO A CA 1
ATOM 747 C C . PRO A 1 101 ? 13.882 -14.516 -0.694 1.00 60.62 101 PRO A C 1
ATOM 749 O O . PRO A 1 101 ? 13.820 -13.408 -0.162 1.00 60.62 101 PRO A O 1
ATOM 752 N N . HIS A 1 102 ? 13.338 -14.769 -1.888 1.00 59.19 102 HIS A N 1
ATOM 753 C CA . HIS A 1 102 ? 12.693 -13.742 -2.713 1.00 59.19 102 HIS A CA 1
ATOM 754 C C . HIS A 1 102 ? 11.338 -13.316 -2.140 1.00 59.19 102 HIS A C 1
ATOM 756 O O . HIS A 1 102 ? 11.076 -12.124 -2.007 1.00 59.19 102 HIS A O 1
ATOM 762 N N . LEU A 1 103 ? 10.514 -14.267 -1.693 1.00 63.19 103 LEU A N 1
ATOM 763 C CA . LEU A 1 103 ? 9.285 -13.968 -0.959 1.00 63.19 103 LEU A CA 1
ATOM 764 C C . LEU A 1 103 ? 9.567 -13.219 0.317 1.00 63.19 103 LEU A C 1
ATOM 766 O O . LEU A 1 103 ? 8.846 -12.280 0.578 1.00 63.19 103 LEU A O 1
ATOM 770 N N . ARG A 1 104 ? 10.576 -13.596 1.115 1.00 66.62 104 ARG A N 1
ATOM 771 C CA . ARG A 1 104 ? 10.875 -12.875 2.364 1.00 66.62 104 ARG A CA 1
ATOM 772 C C . ARG A 1 104 ? 11.153 -11.402 2.100 1.00 66.62 104 ARG A C 1
ATOM 774 O O . ARG A 1 104 ? 10.650 -10.556 2.831 1.00 66.62 104 ARG A O 1
ATOM 781 N N . ARG A 1 105 ? 11.890 -11.101 1.027 1.00 67.38 105 ARG A N 1
ATOM 782 C CA . ARG A 1 105 ? 12.160 -9.725 0.596 1.00 67.38 105 ARG A CA 1
ATOM 783 C C . ARG A 1 105 ? 10.879 -8.972 0.229 1.00 67.38 105 ARG A C 1
ATOM 785 O O . ARG A 1 105 ? 10.739 -7.808 0.586 1.00 67.38 105 ARG A O 1
ATOM 792 N N . HIS A 1 106 ? 9.937 -9.646 -0.422 1.00 71.50 106 HIS A N 1
ATOM 793 C CA . HIS A 1 106 ? 8.664 -9.066 -0.854 1.00 71.50 106 HIS A CA 1
ATOM 794 C C . HIS A 1 106 ? 7.482 -9.468 0.044 1.00 71.50 106 HIS A C 1
ATOM 796 O O . HIS A 1 106 ? 6.329 -9.327 -0.348 1.00 71.50 106 HIS A O 1
ATOM 802 N N . TRP A 1 107 ? 7.733 -9.962 1.260 1.00 74.19 107 TRP A N 1
ATOM 803 C CA . TRP A 1 107 ? 6.680 -10.599 2.051 1.00 74.19 107 TRP A CA 1
ATOM 804 C C . TRP A 1 107 ? 5.680 -9.560 2.523 1.00 74.19 107 TRP A C 1
ATOM 806 O O . TRP A 1 107 ? 4.482 -9.725 2.347 1.00 74.19 107 TRP A O 1
ATOM 816 N N . ARG A 1 108 ? 6.193 -8.430 3.019 1.00 75.69 108 ARG A N 1
ATOM 817 C CA . ARG A 1 108 ? 5.385 -7.277 3.420 1.00 75.69 108 ARG A CA 1
ATOM 818 C C . ARG A 1 108 ? 4.490 -6.786 2.280 1.00 75.69 108 ARG A C 1
ATOM 820 O O . ARG A 1 108 ? 3.309 -6.555 2.495 1.00 75.69 108 ARG A O 1
ATOM 827 N N . ALA A 1 109 ? 5.067 -6.681 1.088 1.00 78.38 109 ALA A N 1
ATOM 828 C CA . ALA A 1 109 ? 4.393 -6.288 -0.141 1.00 78.38 109 ALA A CA 1
ATOM 829 C C . ALA A 1 109 ? 3.242 -7.237 -0.509 1.00 78.38 109 ALA A C 1
ATOM 831 O O . ALA A 1 109 ? 2.129 -6.815 -0.808 1.00 78.38 109 ALA A O 1
ATOM 832 N N . ILE A 1 110 ? 3.505 -8.540 -0.436 1.00 82.31 110 ILE A N 1
ATOM 833 C CA . ILE A 1 110 ? 2.530 -9.581 -0.756 1.00 82.31 110 ILE A CA 1
ATOM 834 C C . ILE A 1 110 ? 1.439 -9.659 0.310 1.00 82.31 110 ILE A C 1
ATOM 836 O O . ILE A 1 110 ? 0.273 -9.794 -0.040 1.00 82.31 110 ILE A O 1
ATOM 840 N N . SER A 1 111 ? 1.779 -9.534 1.593 1.00 83.00 111 SER A N 1
ATOM 841 C CA . SER A 1 111 ? 0.786 -9.478 2.668 1.00 83.00 111 SER A CA 1
ATOM 842 C C . SER A 1 111 ? -0.122 -8.256 2.532 1.00 83.00 111 SER A C 1
ATOM 844 O O . SER A 1 111 ? -1.332 -8.393 2.668 1.00 83.00 111 SER A O 1
ATOM 846 N N . GLU A 1 112 ? 0.430 -7.083 2.214 1.00 84.94 112 GLU A N 1
ATOM 847 C CA . GLU A 1 112 ? -0.358 -5.870 1.961 1.00 84.94 112 GLU A CA 1
ATOM 848 C C . GLU A 1 112 ? -1.297 -6.050 0.762 1.00 84.94 112 GLU A C 1
ATOM 850 O O . GLU A 1 112 ? -2.474 -5.709 0.843 1.00 84.94 112 GLU A O 1
ATOM 855 N N . LEU A 1 113 ? -0.813 -6.675 -0.313 1.00 89.62 113 LEU A N 1
ATOM 856 C CA . LEU A 1 113 ? -1.629 -7.004 -1.478 1.00 89.62 113 LEU A CA 1
ATOM 857 C C . LEU A 1 113 ? -2.736 -8.027 -1.163 1.00 89.62 113 LEU A C 1
ATOM 859 O O . LEU A 1 113 ? -3.848 -7.892 -1.667 1.00 89.62 113 LEU A O 1
ATOM 863 N N . VAL A 1 114 ? -2.451 -9.035 -0.332 1.00 89.62 114 VAL A N 1
ATOM 864 C CA . VAL A 1 114 ? -3.439 -10.029 0.116 1.00 89.62 114 VAL A CA 1
ATOM 865 C C . VAL A 1 114 ? -4.544 -9.372 0.939 1.00 89.62 114 VAL A C 1
ATOM 867 O O . VAL A 1 114 ? -5.720 -9.610 0.673 1.00 89.62 114 VAL A O 1
ATOM 870 N N . GLU A 1 115 ? -4.191 -8.526 1.907 1.00 88.81 115 GLU A N 1
ATOM 871 C CA . GLU A 1 115 ? -5.186 -7.810 2.713 1.00 88.81 115 GLU A CA 1
ATOM 872 C C . GLU A 1 115 ? -6.000 -6.823 1.864 1.00 88.81 115 GLU A C 1
ATOM 874 O O . GLU A 1 115 ? -7.225 -6.736 2.010 1.00 88.81 115 GLU A O 1
ATOM 879 N N . ALA A 1 116 ? -5.351 -6.128 0.925 1.00 91.00 116 ALA A N 1
ATOM 880 C CA . ALA A 1 116 ? -6.038 -5.257 -0.018 1.00 91.00 116 ALA A CA 1
ATOM 881 C C . ALA A 1 116 ? -7.019 -6.052 -0.894 1.00 91.00 116 ALA A C 1
ATOM 883 O O . ALA A 1 116 ? -8.159 -5.636 -1.043 1.00 91.00 116 ALA A O 1
ATOM 884 N N . ASP A 1 117 ? -6.651 -7.232 -1.407 1.00 92.56 117 ASP A N 1
ATOM 885 C CA . ASP A 1 117 ? -7.546 -8.024 -2.267 1.00 92.56 117 ASP A CA 1
ATOM 886 C C . ASP A 1 117 ? -8.843 -8.438 -1.556 1.00 92.56 117 ASP A C 1
ATOM 888 O O . ASP A 1 117 ? -9.887 -8.556 -2.199 1.00 92.56 117 ASP A O 1
ATOM 892 N N . ARG A 1 118 ? -8.794 -8.627 -0.231 1.00 89.69 118 ARG A N 1
ATOM 893 C CA . ARG A 1 118 ? -9.977 -8.936 0.583 1.00 89.69 118 ARG A CA 1
ATOM 894 C C . ARG A 1 118 ? -10.876 -7.726 0.835 1.00 89.69 118 ARG A C 1
ATOM 896 O O . ARG A 1 118 ? -12.084 -7.898 0.972 1.00 89.69 118 ARG A O 1
ATOM 903 N N . THR A 1 119 ? -10.297 -6.536 0.976 1.00 90.00 119 THR A N 1
ATOM 904 C CA . THR A 1 119 ? -10.983 -5.363 1.554 1.00 90.00 119 THR A CA 1
ATOM 905 C C . THR A 1 119 ? -11.231 -4.240 0.551 1.00 90.00 119 THR A C 1
ATOM 907 O O . THR A 1 119 ? -12.293 -3.621 0.574 1.00 90.00 119 THR A O 1
ATOM 910 N N . ASP A 1 120 ? -10.280 -3.999 -0.348 1.00 91.94 120 ASP A N 1
ATOM 911 C CA . ASP A 1 120 ? -10.330 -3.008 -1.419 1.00 91.94 120 ASP A CA 1
ATOM 912 C C . ASP A 1 120 ? -9.640 -3.579 -2.683 1.00 91.94 120 ASP A C 1
ATOM 914 O O . ASP A 1 120 ? -8.438 -3.382 -2.901 1.00 91.94 120 ASP A O 1
ATOM 918 N N . PRO A 1 121 ? -10.387 -4.301 -3.546 1.00 92.31 121 PRO A N 1
ATOM 919 C CA . PRO A 1 121 ? -9.840 -4.883 -4.773 1.00 92.31 121 PRO A CA 1
ATOM 920 C C . PRO A 1 121 ? -9.252 -3.852 -5.747 1.00 92.31 121 PRO A C 1
ATOM 922 O O . PRO A 1 121 ? -8.373 -4.193 -6.539 1.00 92.31 121 PRO A O 1
ATOM 925 N N . GLU A 1 122 ? -9.717 -2.599 -5.702 1.00 93.81 122 GLU A N 1
ATOM 926 C CA . GLU A 1 122 ? -9.144 -1.517 -6.505 1.00 93.81 122 GLU A CA 1
ATOM 927 C C . GLU A 1 122 ? -7.740 -1.174 -5.997 1.00 93.81 122 GLU A C 1
ATOM 929 O O . GLU A 1 122 ? -6.791 -1.126 -6.784 1.00 93.81 122 GLU A O 1
ATOM 934 N N . LEU A 1 123 ? -7.579 -1.019 -4.678 1.00 93.31 123 LEU A N 1
ATOM 935 C CA . LEU A 1 123 ? -6.271 -0.831 -4.052 1.00 93.31 123 LEU A CA 1
ATOM 936 C C . LEU A 1 123 ? -5.324 -1.995 -4.356 1.00 93.31 123 LEU A C 1
ATOM 938 O O . LEU A 1 123 ? -4.158 -1.761 -4.670 1.00 93.31 123 LEU A O 1
ATOM 942 N N . ALA A 1 124 ? -5.819 -3.232 -4.330 1.00 92.50 124 ALA A N 1
ATOM 943 C CA . ALA A 1 124 ? -5.018 -4.398 -4.685 1.00 92.50 124 ALA A CA 1
ATOM 944 C C . ALA A 1 124 ? -4.505 -4.327 -6.133 1.00 92.50 124 ALA A C 1
ATOM 946 O O . ALA A 1 124 ? -3.314 -4.517 -6.383 1.00 92.50 124 ALA A O 1
ATOM 947 N N . GLY A 1 125 ? -5.370 -3.965 -7.086 1.00 93.62 125 GLY A N 1
ATOM 948 C CA . GLY A 1 125 ? -4.963 -3.745 -8.476 1.00 93.62 125 GLY A CA 1
ATOM 949 C C . GLY A 1 125 ? -3.877 -2.673 -8.608 1.00 93.62 125 GLY A C 1
ATOM 950 O O . GLY A 1 125 ? -2.874 -2.880 -9.291 1.00 93.62 125 GLY A O 1
ATOM 951 N N . ARG A 1 126 ? -4.025 -1.561 -7.883 1.00 93.94 126 ARG A N 1
ATOM 952 C CA . ARG A 1 126 ? -3.067 -0.444 -7.882 1.00 93.94 126 ARG A CA 1
ATOM 953 C C . ARG A 1 126 ? -1.728 -0.815 -7.242 1.00 93.94 126 ARG A C 1
ATOM 955 O O . ARG A 1 126 ? -0.678 -0.443 -7.761 1.00 93.94 126 ARG A O 1
ATOM 962 N N . LEU A 1 127 ? -1.736 -1.587 -6.158 1.00 91.94 127 LEU A N 1
ATOM 963 C CA . LEU A 1 127 ? -0.521 -2.141 -5.557 1.00 91.94 127 LEU A CA 1
ATOM 964 C C . LEU A 1 127 ? 0.195 -3.078 -6.538 1.00 91.94 127 LEU A C 1
ATOM 966 O O . LEU A 1 127 ? 1.402 -2.949 -6.740 1.00 91.94 127 LEU A O 1
ATOM 970 N N . ALA A 1 128 ? -0.543 -3.967 -7.207 1.00 92.25 128 ALA A N 1
ATOM 971 C CA . ALA A 1 128 ? 0.017 -4.861 -8.218 1.00 92.25 128 ALA A CA 1
ATOM 972 C C . ALA A 1 128 ? 0.634 -4.103 -9.406 1.00 92.25 128 ALA A C 1
ATOM 974 O O . ALA A 1 128 ? 1.735 -4.442 -9.846 1.00 92.25 128 ALA A O 1
ATOM 975 N N . ASP A 1 129 ? -0.034 -3.057 -9.901 1.00 94.00 129 ASP A N 1
ATOM 976 C CA . ASP A 1 129 ? 0.510 -2.174 -10.939 1.00 94.00 129 ASP A CA 1
ATOM 977 C C . ASP A 1 129 ? 1.820 -1.511 -10.485 1.00 94.00 129 ASP A C 1
ATOM 979 O O . ASP A 1 129 ? 2.771 -1.425 -11.263 1.00 94.00 129 ASP A O 1
ATOM 983 N N . SER A 1 130 ? 1.901 -1.085 -9.219 1.00 92.44 130 SER A N 1
ATOM 984 C CA . SER A 1 130 ? 3.097 -0.448 -8.653 1.00 92.44 130 SER A CA 1
ATOM 985 C C . SER A 1 130 ? 4.289 -1.401 -8.665 1.00 92.44 130 SER A C 1
ATOM 987 O O . SER A 1 130 ? 5.375 -1.018 -9.103 1.00 92.44 130 SER A O 1
ATOM 989 N N . TYR A 1 131 ? 4.070 -2.662 -8.276 1.00 88.31 131 TYR A N 1
ATOM 990 C CA . TYR A 1 131 ? 5.101 -3.700 -8.338 1.00 88.31 131 TYR A CA 1
ATOM 991 C C . TYR A 1 131 ? 5.532 -4.020 -9.768 1.00 88.31 131 TYR A C 1
ATOM 993 O O . TYR A 1 131 ? 6.725 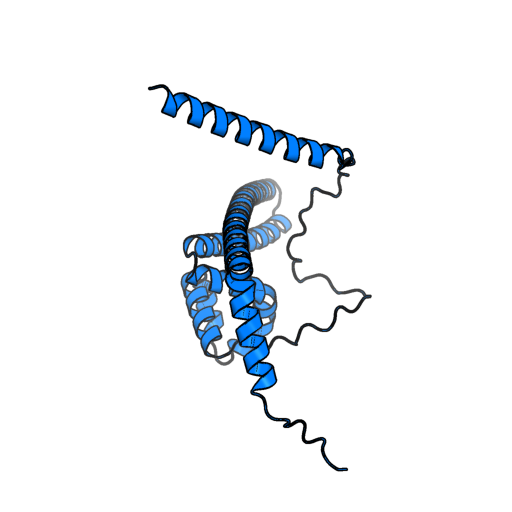-4.174 -10.025 1.00 88.31 131 TYR A O 1
ATOM 1001 N N . ARG A 1 132 ? 4.590 -4.096 -10.717 1.00 89.75 132 ARG A N 1
ATOM 1002 C CA . ARG A 1 132 ? 4.930 -4.316 -12.132 1.00 89.75 132 ARG A CA 1
ATOM 1003 C C . ARG A 1 132 ? 5.805 -3.187 -12.676 1.00 89.75 132 ARG A C 1
ATOM 1005 O O . ARG A 1 132 ? 6.806 -3.466 -13.329 1.00 89.75 132 ARG A O 1
ATOM 1012 N N . LYS A 1 133 ? 5.484 -1.931 -12.352 1.00 91.81 133 LYS A N 1
ATOM 1013 C CA . LYS A 1 133 ? 6.294 -0.769 -12.754 1.00 91.81 133 LYS A CA 1
ATOM 1014 C C . LYS A 1 133 ? 7.678 -0.763 -12.114 1.00 91.81 133 LYS A C 1
ATOM 1016 O O . LYS A 1 133 ? 8.637 -0.398 -12.778 1.00 91.81 133 LYS A O 1
ATOM 1021 N N . GLU A 1 134 ? 7.802 -1.189 -10.859 1.00 89.50 134 GLU A N 1
ATOM 1022 C CA . GLU A 1 134 ? 9.104 -1.310 -10.190 1.00 89.50 134 GLU A CA 1
ATOM 1023 C C . GLU A 1 134 ? 10.004 -2.344 -10.882 1.00 89.50 134 GLU A C 1
ATOM 1025 O O . GLU A 1 134 ? 11.152 -2.042 -11.197 1.00 89.50 134 GLU A O 1
ATOM 1030 N N . ARG A 1 135 ? 9.460 -3.519 -11.230 1.00 88.19 135 ARG A N 1
ATOM 1031 C CA . ARG A 1 135 ? 10.202 -4.534 -11.999 1.00 88.19 135 ARG A CA 1
ATOM 1032 C C . ARG A 1 135 ? 10.614 -4.037 -13.382 1.00 88.19 135 ARG A C 1
ATOM 1034 O O . ARG A 1 135 ? 11.709 -4.351 -13.842 1.00 88.19 135 ARG A O 1
ATOM 1041 N N . GLU A 1 136 ? 9.744 -3.280 -14.040 1.00 92.75 136 GLU A N 1
ATOM 1042 C CA . GLU A 1 136 ? 10.050 -2.710 -15.351 1.00 92.75 136 GLU A CA 1
ATOM 1043 C C . GLU A 1 136 ? 11.134 -1.630 -15.265 1.00 92.75 136 GLU A C 1
ATOM 1045 O O . GLU A 1 136 ? 12.029 -1.586 -16.103 1.00 92.75 136 GLU A O 1
ATOM 1050 N N . LEU A 1 137 ? 11.128 -0.808 -14.212 1.00 93.62 137 LEU A N 1
ATOM 1051 C CA . LEU A 1 137 ? 12.202 0.151 -13.949 1.00 93.62 137 LEU A CA 1
ATOM 1052 C C . LEU A 1 137 ? 13.545 -0.541 -13.691 1.00 93.62 137 LEU A C 1
ATOM 1054 O O . LEU A 1 137 ? 14.567 -0.066 -14.185 1.00 93.62 137 LEU A O 1
ATOM 1058 N N . ASP A 1 138 ? 13.555 -1.665 -12.971 1.00 90.81 138 ASP A N 1
ATOM 1059 C CA . ASP A 1 138 ? 14.769 -2.465 -12.773 1.00 90.81 138 ASP A CA 1
ATOM 1060 C C . ASP A 1 138 ? 15.295 -3.038 -14.100 1.00 90.81 138 ASP A C 1
ATOM 1062 O O . ASP A 1 138 ? 16.504 -3.011 -14.348 1.00 90.81 138 ASP A O 1
ATOM 1066 N N . ARG A 1 139 ? 14.397 -3.504 -14.981 1.00 93.44 139 ARG A N 1
ATOM 1067 C CA . ARG A 1 139 ? 14.746 -3.960 -16.337 1.00 93.44 139 ARG A CA 1
ATOM 1068 C C . ARG A 1 139 ? 15.347 -2.825 -17.165 1.00 93.44 139 ARG A C 1
ATOM 1070 O O . ARG A 1 139 ? 16.439 -2.975 -17.701 1.00 93.44 139 ARG A O 1
ATOM 1077 N N . LEU A 1 140 ? 14.679 -1.675 -17.215 1.00 93.88 140 LEU A N 1
ATOM 1078 C CA . LEU A 1 140 ? 15.143 -0.516 -17.980 1.00 93.88 140 LEU A CA 1
ATOM 1079 C C . LEU A 1 140 ? 16.439 0.072 -17.434 1.00 93.88 140 LEU A C 1
ATOM 1081 O O . LEU A 1 140 ? 17.242 0.594 -18.198 1.00 93.88 140 LEU A O 1
ATOM 1085 N N . ARG A 1 141 ? 16.680 -0.022 -16.124 1.00 93.94 141 ARG A N 1
ATOM 1086 C CA . ARG A 1 141 ? 17.973 0.347 -15.547 1.00 93.94 141 ARG A CA 1
ATOM 1087 C C . ARG A 1 141 ? 19.090 -0.523 -16.118 1.00 93.94 141 ARG A C 1
ATOM 1089 O O . ARG A 1 141 ? 20.126 0.010 -16.502 1.00 93.94 141 ARG A O 1
ATOM 1096 N N . TRP A 1 142 ? 18.873 -1.836 -16.197 1.00 93.81 142 TRP A N 1
ATOM 1097 C CA . TRP A 1 142 ? 19.832 -2.740 -16.828 1.00 93.81 142 TRP A CA 1
ATOM 1098 C C . TRP A 1 142 ? 20.021 -2.404 -18.313 1.00 93.81 142 TRP A C 1
ATOM 1100 O O . TRP A 1 142 ? 21.163 -2.295 -18.758 1.00 93.81 142 TRP A O 1
ATOM 1110 N N . ASP A 1 143 ? 18.936 -2.150 -19.054 1.00 94.25 143 ASP A N 1
ATOM 1111 C CA . ASP A 1 143 ? 19.008 -1.737 -20.464 1.00 94.25 143 ASP A CA 1
ATOM 1112 C C . ASP A 1 143 ? 19.802 -0.426 -20.622 1.00 94.25 143 ASP A C 1
ATOM 1114 O O . ASP A 1 143 ? 20.657 -0.311 -21.496 1.00 94.25 143 ASP A O 1
ATOM 1118 N N . TYR A 1 144 ? 19.587 0.552 -19.737 1.00 94.88 144 TYR A N 1
ATOM 1119 C CA . TYR A 1 144 ? 20.275 1.846 -19.748 1.00 94.88 144 TYR A CA 1
ATOM 1120 C C . TYR A 1 144 ? 21.785 1.718 -19.534 1.00 94.88 144 TYR A C 1
ATOM 1122 O O . TYR A 1 144 ? 22.559 2.457 -20.149 1.00 94.88 144 TYR A O 1
ATOM 1130 N N . ASP A 1 145 ? 22.202 0.798 -18.662 1.00 94.44 145 ASP A N 1
ATOM 1131 C CA . ASP A 1 145 ? 23.613 0.538 -18.373 1.00 94.44 145 ASP A CA 1
ATOM 1132 C C . ASP A 1 145 ? 24.344 -0.091 -19.577 1.00 94.44 145 ASP A C 1
ATOM 1134 O O . ASP A 1 145 ? 25.561 0.061 -19.695 1.00 94.44 145 ASP A O 1
ATOM 1138 N N . HIS A 1 146 ? 23.611 -0.734 -20.496 1.00 93.56 146 HIS A N 1
ATOM 1139 C CA . HIS A 1 146 ? 24.152 -1.384 -21.699 1.00 93.56 146 HIS A CA 1
ATOM 1140 C C . HIS A 1 146 ? 23.871 -0.615 -23.003 1.00 93.56 146 HIS A C 1
ATOM 1142 O O . HIS A 1 146 ? 24.456 -0.931 -24.039 1.00 93.56 146 HIS A O 1
ATOM 1148 N N . ALA A 1 147 ? 23.002 0.397 -22.972 1.00 92.75 147 ALA A N 1
ATOM 1149 C CA . ALA A 1 147 ? 22.639 1.202 -24.132 1.00 92.75 147 ALA A CA 1
ATOM 1150 C C . ALA A 1 147 ? 23.693 2.274 -24.468 1.00 92.75 147 ALA A C 1
ATOM 1152 O O . ALA A 1 147 ? 24.354 2.848 -23.596 1.00 92.75 147 ALA A O 1
ATOM 1153 N N . THR A 1 148 ? 23.801 2.624 -25.752 1.00 93.44 148 THR A N 1
ATOM 1154 C CA . THR A 1 148 ? 24.725 3.659 -26.249 1.00 93.44 148 THR A CA 1
ATOM 1155 C C . THR A 1 148 ? 24.010 4.679 -27.128 1.00 93.44 148 THR A C 1
ATOM 1157 O O . THR A 1 148 ? 23.048 4.338 -27.804 1.00 93.44 148 THR A O 1
ATOM 1160 N N . GLY A 1 149 ? 24.491 5.928 -27.144 1.00 91.75 149 GLY A N 1
ATOM 1161 C CA . GLY A 1 149 ? 23.972 6.968 -28.041 1.00 91.75 149 GLY A CA 1
ATOM 1162 C C . GLY A 1 149 ? 22.466 7.207 -27.887 1.00 91.75 149 GLY A C 1
ATOM 1163 O O . GLY A 1 149 ? 21.982 7.435 -26.775 1.00 91.75 149 GLY A O 1
ATOM 1164 N N . ASP A 1 150 ? 21.743 7.147 -29.003 1.00 91.81 150 ASP A N 1
ATOM 1165 C CA . ASP A 1 150 ? 20.305 7.431 -29.074 1.00 91.81 150 ASP A CA 1
ATOM 1166 C C . ASP A 1 150 ? 19.451 6.414 -28.296 1.00 91.81 150 ASP A C 1
ATOM 1168 O O . ASP A 1 150 ? 18.471 6.809 -27.657 1.00 91.81 150 ASP A O 1
ATOM 1172 N N . ASP A 1 151 ? 19.863 5.142 -28.231 1.00 92.06 151 ASP A N 1
ATOM 1173 C CA . ASP A 1 151 ? 19.160 4.105 -27.458 1.00 92.06 151 ASP A CA 1
ATOM 1174 C C . ASP A 1 151 ? 19.144 4.446 -25.967 1.00 92.06 151 ASP A C 1
ATOM 1176 O O . ASP A 1 151 ? 18.135 4.300 -25.276 1.00 92.06 151 ASP A O 1
ATOM 1180 N N . ARG A 1 152 ? 20.252 4.996 -25.463 1.00 94.44 152 ARG A N 1
ATOM 1181 C CA . ARG A 1 152 ? 20.365 5.401 -24.059 1.00 94.44 152 ARG A CA 1
ATOM 1182 C C . ARG A 1 152 ? 19.408 6.542 -23.724 1.00 94.44 152 ARG A C 1
ATOM 1184 O O . ARG A 1 152 ? 18.841 6.587 -22.630 1.00 94.44 152 ARG A O 1
ATOM 1191 N N . GLN A 1 153 ? 19.212 7.463 -24.665 1.00 95.19 153 GLN A N 1
ATOM 1192 C CA . GLN A 1 153 ? 18.253 8.550 -24.513 1.00 95.19 153 GLN A CA 1
ATOM 1193 C C . GLN A 1 153 ? 16.809 8.035 -24.584 1.00 95.19 153 GLN A C 1
ATOM 1195 O O . GLN A 1 153 ? 15.979 8.502 -23.803 1.00 95.19 153 GLN A O 1
ATOM 1200 N N . ALA A 1 154 ? 16.510 7.063 -25.450 1.00 96.31 154 ALA A N 1
ATOM 1201 C CA . ALA A 1 154 ? 15.194 6.429 -25.521 1.00 96.31 154 ALA A CA 1
ATOM 1202 C C . ALA A 1 154 ? 14.832 5.723 -24.202 1.00 96.31 154 ALA A C 1
ATOM 1204 O O . ALA A 1 154 ? 13.793 6.033 -23.614 1.00 96.31 154 ALA A O 1
ATOM 1205 N N . VAL A 1 155 ? 15.734 4.887 -23.669 1.00 96.19 155 VAL A N 1
ATOM 1206 C CA . VAL A 1 155 ? 15.540 4.202 -22.378 1.00 96.19 155 VAL A CA 1
ATOM 1207 C C . VAL A 1 155 ? 15.325 5.211 -21.247 1.00 96.19 155 VAL A C 1
ATOM 1209 O O . VAL A 1 155 ? 14.429 5.048 -20.421 1.00 96.19 155 VAL A O 1
ATOM 1212 N N . ARG A 1 156 ? 16.079 6.319 -21.228 1.00 96.25 156 ARG A N 1
ATOM 1213 C CA . ARG A 1 156 ? 15.894 7.380 -20.226 1.00 96.25 156 ARG A CA 1
ATOM 1214 C C . ARG A 1 156 ? 14.492 7.996 -20.263 1.00 96.25 156 ARG A C 1
ATOM 1216 O O . ARG A 1 156 ? 13.937 8.294 -19.205 1.00 96.25 156 ARG A O 1
ATOM 1223 N N . GLN A 1 157 ? 13.932 8.231 -21.450 1.00 97.12 157 GLN A N 1
ATOM 1224 C CA . GLN A 1 157 ? 12.575 8.776 -21.577 1.00 97.12 157 GLN A CA 1
ATOM 1225 C C . GLN A 1 157 ? 11.523 7.767 -21.115 1.00 97.12 157 GLN A C 1
ATOM 1227 O O . GLN A 1 157 ? 10.566 8.146 -20.440 1.00 97.12 157 GLN A O 1
ATOM 1232 N N . GLU A 1 158 ? 11.724 6.486 -21.413 1.00 97.00 158 GLU A N 1
ATOM 1233 C CA . GLU A 1 158 ? 10.842 5.417 -20.951 1.00 97.00 158 GLU A CA 1
ATOM 1234 C C . GLU A 1 158 ? 10.860 5.283 -19.422 1.00 97.00 158 GLU A C 1
ATOM 1236 O O . GLU A 1 158 ? 9.804 5.293 -18.785 1.00 97.00 158 GLU A O 1
ATOM 1241 N N . MET A 1 159 ? 12.052 5.291 -18.813 1.00 96.56 159 MET A N 1
ATOM 1242 C CA . MET A 1 159 ? 12.207 5.321 -17.356 1.00 96.56 159 MET A CA 1
ATOM 1243 C C . MET A 1 159 ? 11.505 6.531 -16.740 1.00 96.56 159 MET A C 1
ATOM 1245 O O . MET A 1 159 ? 10.811 6.395 -15.734 1.00 96.56 159 MET A O 1
ATOM 1249 N N . ARG A 1 160 ? 11.654 7.720 -17.340 1.00 97.50 160 ARG A N 1
ATOM 1250 C CA . ARG A 1 160 ? 10.990 8.937 -16.857 1.00 97.50 160 ARG A CA 1
ATOM 1251 C C . ARG A 1 160 ? 9.471 8.781 -16.855 1.00 97.50 160 ARG A C 1
ATOM 1253 O O . ARG A 1 160 ? 8.846 9.072 -15.840 1.00 97.50 160 ARG A O 1
ATOM 1260 N N . LYS A 1 161 ? 8.893 8.295 -17.954 1.00 97.38 161 LYS A N 1
ATOM 1261 C CA . LYS A 1 161 ? 7.449 8.065 -18.060 1.00 97.38 161 LYS A CA 1
ATOM 1262 C C . LYS A 1 161 ? 6.958 7.090 -16.985 1.00 97.38 161 LYS A C 1
ATOM 1264 O O . LYS A 1 161 ? 5.962 7.359 -16.320 1.00 97.38 161 LYS A O 1
ATOM 1269 N N . LEU A 1 162 ? 7.674 5.987 -16.766 1.00 95.81 162 LEU A N 1
ATOM 1270 C CA . LEU A 1 162 ? 7.312 5.022 -15.724 1.00 95.81 162 LEU A CA 1
ATOM 1271 C C . LEU A 1 162 ? 7.438 5.592 -14.312 1.00 95.81 162 LEU A C 1
ATOM 1273 O O . LEU A 1 162 ? 6.605 5.274 -13.467 1.00 95.81 162 LEU A O 1
ATOM 1277 N N . LEU A 1 163 ? 8.439 6.436 -14.051 1.00 95.69 163 LEU A N 1
ATOM 1278 C CA . LEU A 1 163 ? 8.581 7.124 -12.767 1.00 95.69 163 LEU A CA 1
ATOM 1279 C C . LEU A 1 163 ? 7.432 8.105 -12.517 1.00 95.69 163 LEU A C 1
ATOM 1281 O O . LEU A 1 163 ? 6.921 8.153 -11.401 1.00 95.69 163 LEU A O 1
ATOM 1285 N N . GLU A 1 164 ? 6.998 8.847 -13.538 1.00 96.88 164 GLU A N 1
ATOM 1286 C CA . GLU A 1 164 ? 5.829 9.733 -13.457 1.00 96.88 164 GLU A CA 1
ATOM 1287 C C . GLU A 1 164 ? 4.555 8.922 -13.156 1.00 96.88 164 GLU A C 1
ATOM 1289 O O . GLU A 1 164 ? 3.839 9.215 -12.200 1.00 96.88 164 GLU A O 1
ATOM 1294 N N . GLU A 1 165 ? 4.320 7.822 -13.877 1.00 95.94 165 GLU A N 1
ATOM 1295 C CA . GLU A 1 165 ? 3.187 6.925 -13.613 1.00 95.94 165 GLU A CA 1
ATOM 1296 C C . GLU A 1 165 ? 3.252 6.279 -12.216 1.00 95.94 165 GLU A C 1
ATOM 1298 O O . GLU A 1 165 ? 2.231 6.134 -11.540 1.00 95.94 165 GLU A O 1
ATOM 1303 N N . GLN A 1 166 ? 4.445 5.881 -11.762 1.00 94.31 166 GLN A N 1
ATOM 1304 C CA . GLN A 1 166 ? 4.645 5.297 -10.436 1.00 94.31 166 GLN A CA 1
ATOM 1305 C C . GLN A 1 166 ? 4.432 6.335 -9.330 1.00 94.31 166 GLN A C 1
ATOM 1307 O O . G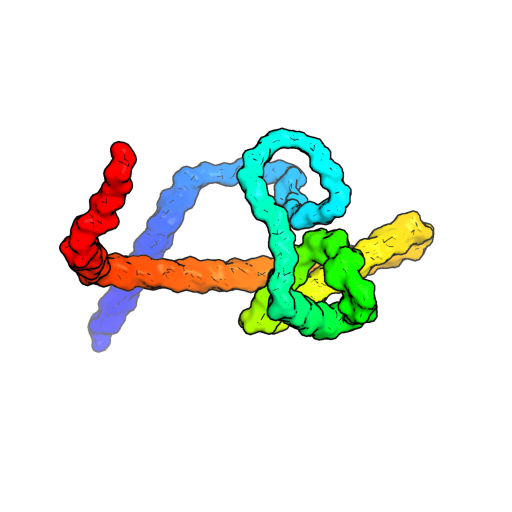LN A 1 166 ? 3.905 5.996 -8.269 1.00 94.31 166 GLN A O 1
ATOM 1312 N N . PHE A 1 167 ? 4.818 7.590 -9.559 1.00 94.69 167 PHE A N 1
ATOM 1313 C CA . PHE A 1 167 ? 4.579 8.678 -8.620 1.00 94.69 167 PHE A CA 1
ATOM 1314 C C . PHE A 1 167 ? 3.080 8.877 -8.391 1.00 94.69 167 PHE A C 1
ATOM 1316 O O . PHE A 1 167 ? 2.635 8.799 -7.246 1.00 94.69 167 PHE A O 1
ATOM 1323 N N . GLU A 1 168 ? 2.299 9.034 -9.462 1.00 96.44 168 GLU A N 1
ATOM 1324 C CA . GLU A 1 168 ? 0.841 9.191 -9.376 1.00 96.44 168 GLU A CA 1
ATOM 1325 C C . GLU A 1 168 ? 0.185 8.009 -8.653 1.00 96.44 168 GLU A C 1
ATOM 1327 O O . GLU A 1 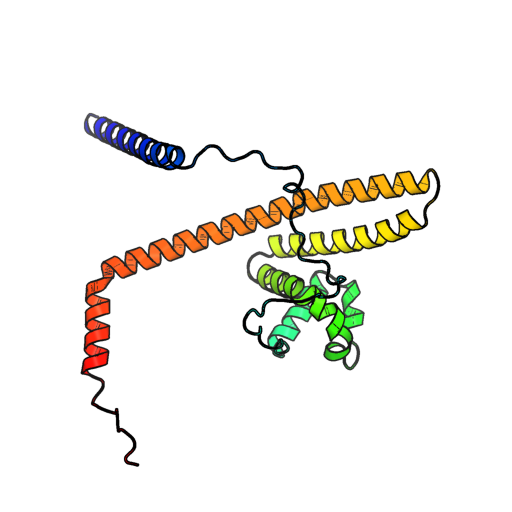168 ? -0.659 8.177 -7.771 1.00 96.44 168 GLU A O 1
ATOM 1332 N N . LEU A 1 169 ? 0.643 6.794 -8.956 1.00 94.38 169 LEU A N 1
ATOM 1333 C CA . LEU A 1 169 ? 0.155 5.584 -8.311 1.00 94.38 169 LEU A CA 1
ATOM 1334 C C . LEU A 1 169 ? 0.443 5.567 -6.805 1.00 94.38 169 LEU A C 1
ATOM 1336 O O . LEU A 1 169 ? -0.431 5.231 -6.006 1.00 94.38 169 LEU A O 1
ATOM 1340 N N . ARG A 1 170 ? 1.651 5.972 -6.399 1.00 92.75 170 ARG A N 1
ATOM 1341 C CA . ARG A 1 170 ? 2.033 6.080 -4.985 1.00 92.75 170 ARG A CA 1
ATOM 1342 C C . ARG A 1 170 ? 1.232 7.160 -4.268 1.00 92.75 170 ARG A C 1
ATOM 1344 O O . ARG A 1 170 ? 0.818 6.923 -3.134 1.00 92.75 170 ARG A O 1
ATOM 1351 N N . GLN A 1 171 ? 0.993 8.310 -4.900 1.00 95.94 171 GLN A N 1
ATOM 1352 C CA . GLN A 1 171 ? 0.145 9.359 -4.325 1.00 95.94 171 GLN A CA 1
ATOM 1353 C C . GLN A 1 171 ? -1.273 8.844 -4.094 1.00 95.94 171 GLN A C 1
ATOM 1355 O O . GLN A 1 171 ? -1.810 8.994 -2.998 1.00 95.94 171 GLN A O 1
ATOM 1360 N N . TRP A 1 172 ? -1.841 8.147 -5.078 1.00 96.50 172 TRP A N 1
ATOM 1361 C CA . TRP A 1 172 ? -3.167 7.555 -4.953 1.00 96.50 172 TRP A CA 1
ATOM 1362 C C . TRP A 1 172 ? -3.236 6.517 -3.821 1.00 96.50 172 TRP A C 1
ATOM 1364 O O . TRP A 1 172 ? -4.117 6.597 -2.965 1.00 96.50 172 TRP A O 1
ATOM 1374 N N . ILE A 1 173 ? -2.277 5.583 -3.751 1.00 92.19 173 ILE A N 1
ATOM 1375 C CA . ILE A 1 173 ? -2.221 4.553 -2.695 1.00 92.19 173 ILE A CA 1
ATOM 1376 C C . ILE A 1 173 ? -2.126 5.208 -1.309 1.00 92.19 173 ILE A C 1
ATOM 1378 O O . ILE A 1 173 ? -2.848 4.832 -0.384 1.00 92.19 173 ILE A O 1
ATOM 1382 N N . ARG A 1 174 ? -1.267 6.225 -1.163 1.00 92.56 174 ARG A N 1
ATOM 1383 C CA . ARG A 1 174 ? -1.115 6.979 0.091 1.00 92.56 174 ARG A CA 1
ATOM 1384 C C . ARG A 1 174 ? -2.399 7.699 0.476 1.00 92.56 174 ARG A C 1
ATOM 1386 O O . ARG A 1 174 ? -2.801 7.623 1.634 1.00 92.56 174 ARG A O 1
ATOM 1393 N N . GLN A 1 175 ? -3.058 8.346 -0.481 1.00 94.81 175 GLN A N 1
ATOM 1394 C CA . GLN A 1 175 ? -4.325 9.032 -0.253 1.00 94.81 175 GLN A CA 1
ATOM 1395 C C . GLN A 1 175 ? -5.400 8.059 0.249 1.00 94.81 175 GLN A C 1
ATOM 1397 O O . GLN A 1 175 ? -6.057 8.330 1.254 1.00 94.81 175 GLN A O 1
ATOM 1402 N N . ARG A 1 176 ? -5.517 6.877 -0.366 1.00 92.88 176 ARG A N 1
ATOM 1403 C CA . ARG A 1 176 ? -6.441 5.830 0.098 1.00 92.88 176 ARG A CA 1
ATOM 1404 C C . ARG A 1 176 ? -6.110 5.348 1.502 1.00 92.88 176 ARG A C 1
ATOM 1406 O O . ARG A 1 176 ? -7.016 5.182 2.319 1.00 92.88 176 ARG A O 1
ATOM 1413 N N . LYS A 1 177 ? -4.823 5.188 1.820 1.00 88.88 177 LYS A N 1
ATOM 1414 C CA . LYS A 1 177 ? -4.411 4.798 3.171 1.00 88.88 177 LYS A CA 1
ATOM 1415 C C . LYS A 1 177 ? -4.762 5.863 4.209 1.00 88.88 177 LYS A C 1
ATOM 1417 O O . LYS A 1 177 ? -5.193 5.521 5.308 1.00 88.88 177 LYS A O 1
ATOM 1422 N N . LEU A 1 178 ? -4.619 7.143 3.866 1.00 93.31 178 LEU A N 1
ATOM 1423 C CA . LEU A 1 178 ? -5.033 8.247 4.733 1.00 93.31 178 LEU A CA 1
ATOM 1424 C C . LEU A 1 178 ? -6.544 8.235 4.984 1.00 93.31 178 LEU A C 1
ATOM 1426 O O . LEU A 1 178 ? -6.967 8.410 6.124 1.00 93.31 178 LEU A O 1
ATOM 1430 N N . GLU A 1 179 ? -7.355 7.976 3.958 1.00 94.31 179 GLU A N 1
ATOM 1431 C CA . GLU A 1 179 ? -8.811 7.854 4.102 1.00 94.31 179 GLU A CA 1
ATOM 1432 C C . GLU A 1 179 ? -9.214 6.678 4.999 1.00 94.31 179 GLU A C 1
ATOM 1434 O O . GLU A 1 179 ? -10.113 6.812 5.830 1.00 94.31 179 GLU A O 1
ATOM 1439 N N . GLU A 1 180 ? -8.554 5.529 4.856 1.00 90.19 180 GLU A N 1
ATOM 1440 C CA . GLU A 1 180 ? -8.778 4.359 5.708 1.00 90.19 180 GLU A CA 1
ATOM 1441 C C . GLU A 1 180 ? -8.439 4.666 7.175 1.00 90.19 180 GLU A C 1
ATOM 1443 O O . GLU A 1 180 ? -9.258 4.436 8.068 1.00 90.19 180 GLU A O 1
ATOM 1448 N N . LEU A 1 181 ? -7.260 5.244 7.423 1.00 91.88 181 LEU A N 1
ATOM 1449 C CA . LEU A 1 181 ? -6.817 5.623 8.766 1.00 91.88 181 LEU A CA 1
ATOM 1450 C C . LEU A 1 181 ? -7.743 6.670 9.396 1.00 91.88 181 LEU A C 1
ATOM 1452 O O . LEU A 1 181 ? -8.050 6.578 10.583 1.00 91.88 181 LEU A O 1
ATOM 1456 N N . ALA A 1 182 ? -8.237 7.632 8.613 1.00 95.62 182 ALA A N 1
ATOM 1457 C CA . ALA A 1 182 ? -9.206 8.615 9.088 1.00 95.62 182 ALA A CA 1
ATOM 1458 C C . ALA A 1 182 ? -10.506 7.943 9.564 1.00 95.62 182 ALA A C 1
ATOM 1460 O O . ALA A 1 182 ? -10.976 8.227 10.667 1.00 95.62 182 ALA A O 1
ATOM 1461 N N . ARG A 1 183 ? -11.038 6.981 8.796 1.00 95.00 183 ARG A N 1
ATOM 1462 C CA . ARG A 1 183 ? -12.230 6.211 9.199 1.00 95.00 183 ARG A CA 1
ATOM 1463 C C . ARG A 1 183 ? -11.996 5.415 10.483 1.00 95.00 183 ARG A C 1
ATOM 1465 O O . ARG A 1 183 ? -12.876 5.390 11.342 1.00 95.00 183 ARG A O 1
ATOM 1472 N N . GLN A 1 184 ? -10.824 4.794 10.633 1.00 94.38 184 GLN A N 1
ATOM 1473 C CA . GLN A 1 184 ? -10.459 4.055 11.849 1.00 94.38 184 GLN A CA 1
ATOM 1474 C C . GLN A 1 184 ? -10.377 4.979 13.069 1.00 94.38 184 GLN A C 1
ATOM 1476 O O . GLN A 1 184 ? -10.914 4.658 14.127 1.00 94.38 184 GLN A O 1
ATOM 1481 N N . ILE A 1 185 ? -9.767 6.158 12.919 1.00 96.06 185 ILE A N 1
ATOM 1482 C CA . ILE A 1 185 ? -9.712 7.170 13.982 1.00 96.06 185 ILE A CA 1
ATOM 1483 C C . ILE A 1 185 ? -11.126 7.578 14.409 1.00 96.06 185 ILE A C 1
ATOM 1485 O O . ILE A 1 185 ? -11.410 7.646 15.606 1.00 96.06 185 ILE A O 1
ATOM 1489 N N . ASP A 1 186 ? -12.026 7.819 13.459 1.00 97.19 186 ASP A N 1
ATOM 1490 C CA . ASP A 1 186 ? -13.403 8.209 13.767 1.00 97.19 186 ASP A CA 1
ATOM 1491 C C . ASP A 1 186 ? -14.223 7.069 14.382 1.00 97.19 186 ASP A C 1
ATOM 1493 O O . ASP A 1 186 ? -15.089 7.307 15.228 1.00 97.19 186 ASP A O 1
ATOM 1497 N N . GLN A 1 187 ? -13.945 5.817 14.016 1.00 97.00 187 GLN A N 1
ATOM 1498 C CA . GLN A 1 187 ? -14.493 4.657 14.715 1.00 97.00 187 GLN A CA 1
ATOM 1499 C C . GLN A 1 187 ? -14.020 4.620 16.174 1.00 97.00 187 GLN A C 1
ATOM 1501 O O . GLN A 1 187 ? -14.858 4.601 17.073 1.00 97.00 187 GLN A O 1
ATOM 1506 N N . PHE A 1 188 ? -12.712 4.692 16.430 1.00 96.88 188 PHE A N 1
ATOM 1507 C CA . PHE A 1 188 ? -12.186 4.654 17.798 1.00 96.88 188 PHE A CA 1
ATOM 1508 C C . PHE A 1 188 ? -12.679 5.819 18.655 1.00 96.88 188 PHE A C 1
ATOM 1510 O O . PHE A 1 188 ? -12.953 5.644 19.840 1.00 96.88 188 PHE A O 1
ATOM 1517 N N . ARG A 1 189 ? -12.852 7.009 18.070 1.00 96.50 189 ARG A N 1
ATOM 1518 C CA . ARG A 1 189 ? -13.464 8.151 18.763 1.00 96.50 189 ARG A CA 1
ATOM 1519 C C . ARG A 1 189 ? -14.892 7.855 19.214 1.00 96.50 189 ARG A C 1
ATOM 1521 O O . ARG A 1 189 ? -15.236 8.191 20.344 1.00 96.50 189 ARG A O 1
ATOM 1528 N N . ARG A 1 190 ? -15.702 7.216 18.364 1.00 96.88 190 ARG A N 1
ATOM 1529 C CA . ARG A 1 190 ? -17.068 6.797 18.721 1.00 96.88 190 ARG A CA 1
ATOM 1530 C C . ARG A 1 190 ? -17.059 5.734 19.812 1.00 96.88 190 ARG A C 1
ATOM 1532 O O . ARG A 1 190 ? -17.746 5.903 20.810 1.00 96.88 190 ARG A O 1
ATOM 1539 N N . GLU A 1 191 ? -16.217 4.713 19.683 1.00 96.62 191 GLU A N 1
ATOM 1540 C CA . GLU A 1 191 ? -16.075 3.669 20.707 1.00 96.62 191 GLU A CA 1
ATOM 1541 C C . GLU A 1 191 ? -15.658 4.247 22.069 1.00 96.62 191 GLU A C 1
ATOM 1543 O O . GLU A 1 191 ? -16.165 3.827 23.110 1.00 96.62 191 GLU A O 1
ATOM 1548 N N . LEU A 1 192 ? -14.758 5.236 22.079 1.00 96.31 192 LEU A N 1
ATOM 1549 C CA . LEU A 1 192 ? -14.360 5.940 23.298 1.00 96.31 192 LEU A CA 1
ATOM 1550 C C . LEU A 1 192 ? -15.506 6.764 23.894 1.00 96.31 192 LEU A C 1
ATOM 1552 O O . LEU A 1 192 ? -15.688 6.729 25.109 1.00 96.31 192 LEU A O 1
ATOM 1556 N N . ALA A 1 193 ? -16.281 7.471 23.069 1.00 96.19 193 ALA A N 1
ATOM 1557 C CA . ALA A 1 193 ? -17.445 8.227 23.530 1.00 96.19 193 ALA A CA 1
ATOM 1558 C C . ALA A 1 193 ? -18.509 7.300 24.142 1.00 96.19 193 ALA A C 1
ATOM 1560 O O . ALA A 1 193 ? -18.927 7.511 25.277 1.00 96.19 193 ALA A O 1
ATOM 1561 N N . GLU A 1 194 ? -18.855 6.204 23.463 1.00 95.00 194 GLU A N 1
ATOM 1562 C CA . GLU A 1 194 ? -19.807 5.212 23.979 1.00 95.00 194 GLU A CA 1
ATOM 1563 C C . GLU A 1 194 ? -19.320 4.531 25.267 1.00 95.00 194 GLU A C 1
ATOM 1565 O O . GLU A 1 194 ? -20.121 4.134 26.116 1.00 95.00 194 GLU A O 1
ATOM 1570 N N . ARG A 1 195 ? -18.006 4.326 25.413 1.00 94.06 195 ARG A N 1
ATOM 1571 C CA . ARG A 1 195 ? -17.413 3.806 26.654 1.00 94.06 195 ARG A CA 1
ATOM 1572 C C . ARG A 1 195 ? -17.467 4.827 27.781 1.00 94.06 195 ARG A C 1
ATOM 1574 O O . ARG A 1 195 ? -17.675 4.433 28.923 1.00 94.06 195 ARG A O 1
ATOM 1581 N N . ALA A 1 196 ? -17.284 6.109 27.473 1.00 94.56 196 ALA A N 1
ATOM 1582 C CA . ALA A 1 196 ? -17.410 7.182 28.450 1.00 94.56 196 ALA A CA 1
ATOM 1583 C C . ALA A 1 196 ? -18.857 7.318 28.950 1.00 94.56 196 ALA A C 1
ATOM 1585 O O . ALA A 1 196 ? -19.065 7.477 30.149 1.00 94.56 196 ALA A O 1
ATOM 1586 N N . GLU A 1 197 ? -19.847 7.176 28.065 1.00 95.81 197 GLU A N 1
ATOM 1587 C CA . GLU A 1 197 ? -21.270 7.161 28.436 1.00 95.81 197 GLU A CA 1
ATOM 1588 C C . GLU A 1 197 ? -21.631 5.940 29.292 1.00 95.81 197 GLU A C 1
ATOM 1590 O O . GLU A 1 197 ? -22.331 6.063 30.292 1.00 95.81 197 GLU A O 1
ATOM 1595 N N . ARG A 1 198 ? -21.090 4.763 28.953 1.00 95.25 198 ARG A N 1
ATOM 1596 C CA . ARG A 1 198 ? -21.300 3.506 29.697 1.00 95.25 198 ARG A CA 1
ATOM 1597 C C . ARG A 1 198 ? -20.332 3.312 30.864 1.00 95.25 198 ARG A C 1
ATOM 1599 O O . ARG A 1 198 ? -20.174 2.191 31.345 1.00 95.25 198 ARG A O 1
ATOM 1606 N N . ARG A 1 199 ? -19.639 4.366 31.299 1.00 95.56 199 ARG A N 1
ATOM 1607 C CA . ARG A 1 199 ? -18.546 4.257 32.272 1.00 95.56 199 ARG A CA 1
ATOM 1608 C C . ARG A 1 199 ? -18.994 3.579 33.563 1.00 95.56 199 ARG A C 1
ATOM 1610 O O . ARG A 1 199 ? -18.334 2.639 33.992 1.00 95.56 199 ARG A O 1
ATOM 1617 N N . GLU A 1 200 ? -20.094 4.033 34.154 1.00 92.88 200 GLU A N 1
ATOM 1618 C CA . GLU A 1 200 ? -20.578 3.503 35.435 1.00 92.88 200 GLU A CA 1
ATOM 1619 C C . GLU A 1 200 ? -20.989 2.027 35.318 1.00 92.88 200 GLU A C 1
ATOM 1621 O O . GLU A 1 200 ? -20.568 1.213 36.132 1.00 92.88 200 GLU A O 1
ATOM 1626 N N . ASP A 1 201 ? -21.681 1.635 34.243 1.00 93.75 201 ASP A N 1
ATOM 1627 C CA . ASP A 1 201 ? -22.055 0.233 33.990 1.00 93.75 201 ASP A CA 1
ATOM 1628 C C . ASP A 1 201 ? -20.847 -0.681 33.750 1.00 93.75 201 ASP A C 1
ATOM 1630 O O . ASP A 1 201 ? -20.885 -1.879 34.045 1.00 93.75 201 ASP A O 1
ATOM 1634 N N . LEU A 1 202 ? -19.790 -0.153 33.124 1.00 90.06 202 LEU A N 1
ATOM 1635 C CA . LEU A 1 202 ? -18.540 -0.881 32.911 1.00 90.06 202 LEU A CA 1
ATOM 1636 C C . LEU A 1 202 ? -17.777 -1.044 34.229 1.00 90.06 202 LEU A C 1
ATOM 1638 O O . LEU A 1 202 ? -17.241 -2.122 34.478 1.00 90.06 202 LEU A O 1
ATOM 1642 N N . ILE A 1 203 ? -17.760 -0.006 35.072 1.00 93.31 203 ILE A N 1
ATOM 1643 C CA . ILE A 1 203 ? -17.167 -0.056 36.413 1.00 93.31 203 ILE A CA 1
ATOM 1644 C C . ILE A 1 203 ? -17.929 -1.048 37.291 1.00 93.31 203 ILE A C 1
ATOM 1646 O O . ILE A 1 203 ? -17.287 -1.895 37.901 1.00 93.31 203 ILE A O 1
ATOM 1650 N N . ALA A 1 204 ? -19.263 -0.994 37.315 1.00 93.38 204 ALA A N 1
ATOM 1651 C CA . ALA A 1 204 ? -20.094 -1.913 38.088 1.00 93.38 204 ALA A CA 1
ATOM 1652 C C . ALA A 1 204 ? -19.838 -3.373 37.684 1.00 93.38 204 ALA A C 1
ATOM 1654 O O . ALA A 1 204 ? -19.503 -4.188 38.531 1.00 93.38 204 ALA A O 1
ATOM 1655 N N . ARG A 1 205 ? -19.842 -3.683 36.380 1.00 91.81 205 ARG A N 1
ATOM 1656 C CA . ARG A 1 205 ? -19.547 -5.041 35.884 1.00 91.81 205 ARG A CA 1
ATOM 1657 C C . ARG A 1 205 ? -18.142 -5.537 36.222 1.00 91.81 205 ARG A C 1
ATOM 1659 O O . ARG A 1 205 ? -17.955 -6.726 36.469 1.00 91.81 205 ARG A O 1
ATOM 1666 N N . GLU A 1 206 ? -17.138 -4.666 36.164 1.00 92.50 206 GLU A N 1
ATOM 1667 C CA . GLU A 1 206 ? -15.766 -5.030 36.537 1.00 92.50 206 GLU A CA 1
ATOM 1668 C C . GLU A 1 206 ? -15.627 -5.208 38.054 1.00 92.50 206 GLU A C 1
ATOM 1670 O O . GLU A 1 206 ? -14.923 -6.114 38.499 1.00 92.50 206 GLU A O 1
ATOM 1675 N N . LEU A 1 207 ? -16.315 -4.374 38.840 1.00 92.31 207 LEU A N 1
ATOM 1676 C CA . LEU A 1 207 ? -16.384 -4.493 40.291 1.00 92.31 207 LEU A CA 1
ATOM 1677 C C . LEU A 1 207 ? -17.045 -5.817 40.687 1.00 92.31 207 LEU A C 1
ATOM 1679 O O . LEU A 1 207 ? -16.443 -6.573 41.444 1.00 92.31 207 LEU A O 1
ATOM 1683 N N . ASP A 1 208 ? -18.202 -6.137 40.106 1.00 92.38 208 ASP A N 1
ATOM 1684 C CA . ASP A 1 208 ? -18.909 -7.402 40.315 1.00 92.38 208 ASP A CA 1
ATOM 1685 C C . ASP A 1 208 ? -18.012 -8.590 39.953 1.00 92.38 208 ASP A C 1
ATOM 1687 O O . ASP A 1 208 ? -17.798 -9.462 40.786 1.00 92.38 208 ASP A O 1
ATOM 1691 N N . ARG A 1 209 ? -17.358 -8.583 38.779 1.00 88.25 209 ARG A N 1
ATOM 1692 C CA . ARG A 1 209 ? -16.420 -9.654 38.381 1.00 88.25 209 ARG A CA 1
ATOM 1693 C C . ARG A 1 209 ? -15.302 -9.874 39.408 1.00 88.25 209 ARG A C 1
ATOM 1695 O O . ARG A 1 209 ? -14.895 -11.010 39.637 1.00 88.25 209 ARG A O 1
ATOM 1702 N N . ARG A 1 210 ? -14.763 -8.799 39.989 1.00 87.38 210 ARG A N 1
ATOM 1703 C CA . ARG A 1 210 ? -13.675 -8.878 40.979 1.00 87.38 210 ARG A CA 1
ATOM 1704 C C . ARG A 1 210 ? -14.154 -9.317 42.356 1.00 87.38 210 ARG A C 1
ATOM 1706 O O . ARG A 1 210 ? -13.384 -9.955 43.064 1.00 87.38 210 ARG A O 1
ATOM 1713 N N . LEU A 1 211 ? -15.380 -8.968 42.733 1.00 85.62 211 LEU A N 1
ATOM 1714 C CA . LEU A 1 211 ? -15.987 -9.375 44.000 1.00 85.62 211 LEU A CA 1
ATOM 1715 C C . LEU A 1 211 ? -16.554 -10.803 43.940 1.00 85.62 211 LEU A C 1
ATOM 1717 O O . LEU A 1 211 ? -16.556 -11.498 44.951 1.00 85.62 211 LEU A O 1
ATOM 1721 N N . GLU A 1 212 ? -17.000 -11.252 42.764 1.00 80.56 212 GLU A N 1
ATOM 1722 C CA . GLU A 1 212 ? -17.508 -12.605 42.512 1.00 80.56 212 GLU A CA 1
ATOM 1723 C C . GLU A 1 212 ? -16.406 -13.640 42.287 1.00 80.56 212 GLU A C 1
ATOM 1725 O O . GLU A 1 212 ? -16.685 -14.829 42.412 1.00 80.56 212 GLU A O 1
ATOM 1730 N N . ALA A 1 213 ? -15.167 -13.231 41.985 1.00 59.97 213 ALA A N 1
ATOM 1731 C CA . ALA A 1 213 ? -14.018 -14.128 42.038 1.00 59.97 213 ALA A CA 1
ATOM 1732 C C . ALA A 1 213 ? -13.773 -14.510 43.512 1.00 59.97 213 ALA A C 1
ATOM 1734 O O . ALA A 1 213 ? -13.220 -13.703 44.266 1.00 59.97 213 ALA A O 1
ATOM 1735 N N . PRO A 1 214 ? -14.165 -15.717 43.970 1.00 55.47 214 PRO A N 1
ATOM 1736 C CA . PRO A 1 214 ? -13.819 -16.153 45.313 1.00 55.47 214 PRO A CA 1
ATOM 1737 C C . PRO A 1 214 ? -12.298 -16.289 45.354 1.00 55.47 214 PRO A C 1
ATOM 1739 O O . PRO A 1 214 ? -11.702 -16.681 44.353 1.00 55.47 214 PRO A O 1
ATOM 1742 N N . GLY A 1 215 ? -11.672 -15.990 46.493 1.00 55.56 215 GLY A N 1
ATOM 1743 C CA . GLY A 1 215 ? -10.225 -16.089 46.700 1.00 55.56 215 GLY A CA 1
ATOM 1744 C C . GLY A 1 215 ? -9.609 -17.433 46.284 1.00 55.56 215 GLY A C 1
ATOM 1745 O O . GLY A 1 215 ? -9.377 -18.303 47.115 1.00 55.56 215 GLY A O 1
ATOM 1746 N N . GLN A 1 216 ? -9.290 -17.574 44.998 1.00 52.34 216 GLN A N 1
ATOM 1747 C CA . GLN A 1 216 ? -8.386 -18.569 44.432 1.00 52.34 216 GLN A CA 1
ATOM 1748 C C . GLN A 1 216 ? -7.100 -17.880 43.959 1.00 52.34 216 GLN A C 1
ATOM 1750 O O . GLN A 1 216 ? -6.583 -18.151 42.884 1.00 52.34 216 GLN A O 1
ATOM 1755 N N . GLU A 1 217 ? -6.532 -17.021 44.800 1.00 48.69 217 GLU A N 1
ATOM 1756 C CA . GLU A 1 217 ? -5.094 -17.126 45.031 1.00 48.69 217 GLU A CA 1
ATOM 1757 C C . GLU A 1 217 ? -4.920 -18.181 46.128 1.00 48.69 217 GLU A C 1
ATOM 1759 O O . GLU A 1 217 ? -4.723 -17.878 47.302 1.00 48.69 217 GLU A O 1
ATOM 1764 N N . GLN A 1 218 ? -5.040 -19.458 45.745 1.00 50.75 218 GLN A N 1
ATOM 1765 C CA . GLN A 1 218 ? -4.279 -20.483 46.447 1.00 50.75 218 GLN A CA 1
ATOM 1766 C C . GLN A 1 218 ? -2.820 -20.162 46.141 1.00 50.75 218 GLN A C 1
ATOM 1768 O O . GLN A 1 218 ? -2.299 -20.514 45.083 1.00 50.75 218 GLN A O 1
ATOM 1773 N N . LEU A 1 219 ? -2.188 -19.413 47.043 1.00 50.22 219 LEU A N 1
ATOM 1774 C CA . LEU A 1 219 ? -0.738 -19.383 47.114 1.00 50.22 219 LEU A CA 1
ATOM 1775 C C . LEU A 1 219 ? -0.286 -20.848 47.201 1.00 50.22 219 LEU A C 1
ATOM 1777 O O . LEU A 1 219 ? -0.800 -21.572 48.057 1.00 50.22 219 LEU A O 1
ATOM 1781 N N . PRO A 1 220 ? 0.597 -21.320 46.306 1.00 47.91 220 PRO A N 1
ATOM 1782 C CA . PRO A 1 220 ? 1.141 -22.658 46.438 1.00 47.91 220 PRO A CA 1
ATOM 1783 C C . PRO A 1 220 ? 1.873 -22.718 47.779 1.00 47.91 220 PRO A C 1
ATOM 1785 O O . PRO A 1 220 ? 2.834 -21.976 47.980 1.00 47.91 220 PRO A O 1
ATOM 1788 N N . GLU A 1 221 ? 1.395 -23.560 48.697 1.00 49.53 221 GLU A N 1
ATOM 1789 C CA . GLU A 1 221 ? 2.173 -23.948 49.870 1.00 49.53 221 GLU A CA 1
ATOM 1790 C C . GLU A 1 221 ? 3.413 -24.689 49.358 1.00 49.53 221 GLU A C 1
ATOM 1792 O O . GLU A 1 221 ? 3.325 -25.816 48.865 1.00 49.53 221 GLU A O 1
ATOM 1797 N N . TRP A 1 222 ? 4.554 -24.008 49.409 1.00 62.81 222 TRP A N 1
ATOM 1798 C CA . TRP A 1 222 ? 5.880 -24.610 49.373 1.00 62.81 222 TRP A CA 1
ATOM 1799 C C . TRP A 1 222 ? 6.560 -24.377 50.717 1.00 62.81 222 TRP A C 1
ATOM 1801 O O . TRP A 1 222 ? 6.368 -23.286 51.300 1.00 62.81 222 TRP A O 1
#

Secondary structure (DSSP, 8-state):
-HHHHHHHHHHHHHHHHHHHHHHHHHTTSPPPPP--GGGG---PSPPS-S--------------PPPPHHHHHHHHHHHHHH-GGGHHHHHSTTHHHHTHHHHHHTHHHHHHHHHHHHH-HHHHHHHHHHHHHHHHHHHHHHHHHH--HHHHHHHHHHHHHHHHHHHHHHHHHHHHHHHHHHHHHHHHHHHHHHHHHTHHHHHHHHHHHHHHS---------

Foldseek 3Di:
DVVVVVVVVVVVVVVVVVVVVVVVVVVPDPDPDDDPPVNPDDDDPDQPPDDDDDDDDDDDDPPDDQDDPVVVVLLLVLCCVLPVVCNVCCPDDCSVPVCVVVCVSCVVLSVVLSVCVVPPVVLNNLSSVLVVLVVVLVVLVVVLVVDDDPSNVVSVVVNVVSVVVNVVSVVVNVVVVVVVVVVVVVVVVVVVVVCVVCVVVVVVVVVCVVVVPDPPPPPPDD